Protein AF-A0A374NKN6-F1 (afdb_monomer_lite)

Foldseek 3Di:
DVVLVVVQVCLLQVLVPPVVLVVLLVLLLVQCPPPPCLLVLLQVLLVVLPDPQADRADPPRDSSNSSSSCLSDDPVSLCSSCVVCVSCNVSSVVSVVVNLVVQQDPPRQRQSDAQAPDDDPLLVLLVLLLVLLLLLLVLPPDPDDPPPDPVVVVSVCCSRVVSVVSSVCSRGGGSNSSVVSSVVSNVSSVVSVVVSVVCVPDPVVVVVVVVVVVVVVCVVVVNQDPVRVVVVVVVVVVVVVVCVVDVPPPPDPVNVVVVVVVVVDDDDDDDDDDPPPPVPDPLVPDDPVRVVVNVVVVVCVVPVPPPDDDD

Sequence (311 aa):
MPIFLALYQVIRKIPAYIPQVKAVYMQVVTAIAGQAGAIDAINKIGKGLKSSYVTSLASDATKNQIIDTLNYFNADAWHKLAKAIPSAADVINTSSTHIIGMNDFFAGINVSQTPGFHPSIYWLIPILAALFQYLSAKTMKQPELDGNNPAAGMTKSMTVMMPLMSLYFCLVTPAGLGIYWVTSALFQCLQQVIINKYMDNADIDALVAKNKEKAAKKKAKGQKTFMERLMDTSAKADAAKEEIENPSARKTIKQIASINTKKIAGPEGTGAEDYANLDSVDISKLGEIGKKAYLVSQYEKEHGHTRGGKK

pLDDT: mean 73.89, std 17.6, range [36.16, 95.5]

Radius of gyration: 33.37 Å; chains: 1; bounding box: 97×40×68 Å

Secondary structure (DSSP, 8-state):
-HHHHHHHHHHHTHHHH-HHHHHHHHHHHHHHTT-TTHHHHHHHHHHHTT-TT-PPPP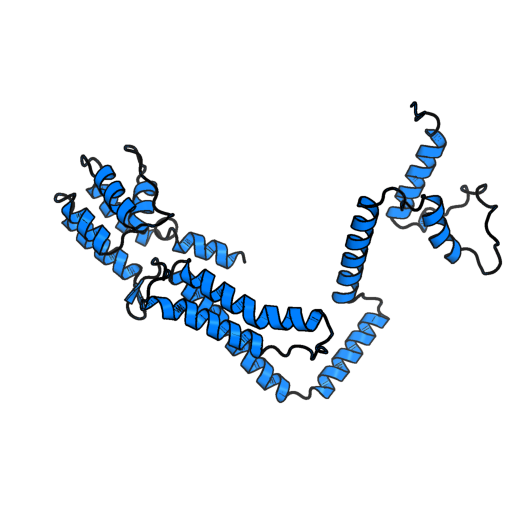TT--HHHHHHHHTT--HHHHHHHHHH-GGGHHHHHHHHHHHHHHHEEGGGEETTS--TTS-SGGGHHHHHHHHHHHHHHHHS------TTSHHHHHHHHHHHHHHHHHHHHHHHS-HHHHHHHHHHHHHHHHHHHHHHHHHHHS-HHHHHHHHHHHHHHHHHTT---HHHHHHHHHHHHHHHHHHHH-GGG---HHHHHHHHHTTTS-TT--SS---S-GGG--GGG--HHHHHHHHHHHHHHHHTTS-----

Structure (mmCIF, N/CA/C/O backbone):
data_AF-A0A374NKN6-F1
#
_entry.id   AF-A0A374NKN6-F1
#
loop_
_atom_site.group_PDB
_atom_site.id
_atom_site.type_symbol
_atom_site.label_atom_id
_atom_site.label_alt_id
_atom_site.label_comp_id
_atom_site.label_asym_id
_atom_site.label_entity_id
_atom_site.label_seq_id
_atom_site.pdbx_PDB_ins_code
_atom_site.Cartn_x
_atom_site.Cartn_y
_atom_site.Cartn_z
_atom_site.occupancy
_atom_site.B_iso_or_equiv
_atom_site.auth_seq_id
_atom_site.auth_comp_id
_atom_site.auth_asym_id
_atom_site.auth_atom_id
_atom_site.pdbx_PDB_model_num
ATOM 1 N N . MET A 1 1 ? 13.058 4.405 -6.053 1.00 58.31 1 MET A N 1
ATOM 2 C CA . MET A 1 1 ? 12.973 3.884 -4.668 1.00 58.31 1 MET A CA 1
ATOM 3 C C . MET A 1 1 ? 12.344 4.869 -3.677 1.00 58.31 1 MET A C 1
ATOM 5 O O . MET A 1 1 ? 11.398 4.448 -3.024 1.00 58.31 1 MET A O 1
ATOM 9 N N . PRO A 1 2 ? 12.754 6.152 -3.574 1.00 70.00 2 PRO A N 1
ATOM 10 C CA . PRO A 1 2 ? 12.209 7.062 -2.550 1.00 70.00 2 PRO A CA 1
ATOM 11 C C . PRO A 1 2 ? 10.690 7.274 -2.648 1.00 70.00 2 PRO A C 1
ATOM 13 O O . PRO A 1 2 ? 9.987 7.215 -1.647 1.00 70.00 2 PRO A O 1
ATOM 16 N N . ILE A 1 3 ? 10.178 7.425 -3.874 1.00 74.31 3 ILE A N 1
ATOM 17 C CA . ILE A 1 3 ? 8.746 7.636 -4.142 1.00 74.31 3 ILE A CA 1
ATOM 18 C C . ILE A 1 3 ? 7.908 6.417 -3.734 1.00 74.31 3 ILE A C 1
ATOM 20 O O . ILE A 1 3 ? 6.842 6.574 -3.155 1.00 74.31 3 ILE A O 1
ATOM 24 N N . PHE A 1 4 ? 8.411 5.201 -3.965 1.00 69.31 4 PHE A N 1
ATOM 25 C CA . PHE A 1 4 ? 7.712 3.971 -3.589 1.00 69.31 4 PHE A CA 1
ATOM 26 C C . PHE A 1 4 ? 7.557 3.844 -2.070 1.00 69.31 4 PHE A C 1
ATOM 28 O O . PHE A 1 4 ? 6.471 3.546 -1.583 1.00 69.31 4 PHE A O 1
ATOM 35 N N . LEU A 1 5 ? 8.625 4.120 -1.316 1.00 75.88 5 LEU A N 1
ATOM 36 C CA . LEU A 1 5 ? 8.585 4.079 0.147 1.00 75.88 5 LEU A CA 1
ATOM 37 C C . LEU A 1 5 ? 7.671 5.169 0.720 1.00 75.88 5 LEU A C 1
ATOM 39 O O . LEU A 1 5 ? 6.941 4.912 1.675 1.00 75.88 5 LEU A O 1
ATOM 43 N N . ALA A 1 6 ? 7.673 6.360 0.115 1.00 77.38 6 ALA A N 1
ATOM 44 C CA . ALA A 1 6 ? 6.769 7.439 0.494 1.00 77.38 6 ALA A CA 1
ATOM 45 C C . ALA A 1 6 ? 5.299 7.065 0.232 1.00 77.38 6 ALA A C 1
ATOM 47 O O . ALA A 1 6 ? 4.477 7.151 1.141 1.00 77.38 6 ALA A O 1
ATOM 48 N N . LEU A 1 7 ? 4.979 6.568 -0.968 1.00 74.94 7 LEU A N 1
ATOM 49 C CA . LEU A 1 7 ? 3.632 6.108 -1.323 1.00 74.94 7 LEU A CA 1
ATOM 50 C C . LEU A 1 7 ? 3.159 4.971 -0.416 1.00 74.94 7 LEU A C 1
ATOM 52 O O . LEU A 1 7 ? 2.027 4.997 0.056 1.00 74.94 7 LEU A O 1
ATOM 56 N N . TYR A 1 8 ? 4.033 4.009 -0.117 1.00 78.38 8 TYR A N 1
ATOM 57 C CA . TYR A 1 8 ? 3.725 2.916 0.801 1.00 78.38 8 TYR A CA 1
ATOM 58 C C . TYR A 1 8 ? 3.320 3.426 2.190 1.00 78.38 8 TYR A C 1
ATOM 60 O O . TYR A 1 8 ? 2.320 2.973 2.745 1.00 78.38 8 TYR A O 1
ATOM 68 N N . GLN A 1 9 ? 4.050 4.399 2.743 1.00 80.38 9 GLN A N 1
ATOM 69 C CA . GLN A 1 9 ? 3.709 4.971 4.049 1.00 80.38 9 GLN A CA 1
ATOM 70 C C . GLN A 1 9 ? 2.387 5.741 4.012 1.00 80.38 9 GLN A C 1
ATOM 72 O O . GLN A 1 9 ? 1.588 5.612 4.940 1.00 80.38 9 GLN A O 1
ATOM 77 N N . VAL A 1 10 ? 2.133 6.481 2.930 1.00 79.94 10 VAL A N 1
ATOM 78 C CA . VAL A 1 10 ? 0.895 7.250 2.756 1.00 79.94 10 VAL A CA 1
ATOM 79 C C . VAL A 1 10 ? -0.321 6.334 2.638 1.00 79.94 10 VAL A C 1
ATOM 81 O O . VAL A 1 10 ? -1.280 6.513 3.380 1.00 79.94 10 VAL A O 1
ATOM 84 N N . ILE A 1 11 ? -0.271 5.314 1.777 1.00 79.12 11 ILE A N 1
ATOM 85 C CA . ILE A 1 11 ? -1.387 4.373 1.565 1.00 79.12 11 ILE A CA 1
ATOM 86 C C . ILE A 1 11 ? -1.665 3.552 2.828 1.00 79.12 11 ILE A C 1
ATOM 88 O O . ILE A 1 11 ? -2.808 3.229 3.133 1.00 79.12 11 ILE A O 1
ATOM 92 N N . ARG A 1 12 ? -0.629 3.231 3.606 1.00 80.75 12 ARG A N 1
ATOM 93 C CA . ARG A 1 12 ? -0.787 2.463 4.844 1.00 80.75 12 ARG A CA 1
ATOM 94 C C . ARG A 1 12 ? -1.411 3.278 5.980 1.00 80.75 12 ARG A C 1
ATOM 96 O O . ARG A 1 12 ? -2.037 2.706 6.868 1.00 80.75 12 ARG A O 1
ATOM 103 N N . LYS A 1 13 ? -1.225 4.597 5.975 1.00 83.62 13 LYS A N 1
ATOM 104 C CA . LYS A 1 13 ? -1.749 5.513 6.996 1.00 83.62 13 LYS A CA 1
ATOM 105 C C . LYS A 1 13 ? -2.451 6.705 6.354 1.00 83.62 13 LYS A C 1
ATOM 107 O O . LYS A 1 13 ? -2.137 7.848 6.672 1.00 83.62 13 LYS A O 1
ATOM 112 N N . ILE A 1 14 ? -3.416 6.446 5.472 1.00 83.50 14 ILE A N 1
ATOM 113 C CA . ILE A 1 14 ? -4.141 7.491 4.723 1.00 83.50 14 ILE A CA 1
ATOM 114 C C . ILE A 1 14 ? -4.619 8.636 5.641 1.00 83.50 14 ILE A C 1
ATOM 116 O O . ILE A 1 14 ? -4.337 9.797 5.329 1.00 83.50 14 ILE A O 1
ATOM 120 N N . PRO A 1 15 ? -5.232 8.371 6.817 1.00 84.69 15 PRO A N 1
ATOM 121 C CA . PRO A 1 15 ? -5.712 9.432 7.703 1.00 84.69 15 PRO A CA 1
ATOM 122 C C . PRO A 1 15 ? -4.594 10.282 8.323 1.00 84.69 15 PRO A C 1
ATOM 124 O O . PRO A 1 15 ? -4.846 11.392 8.778 1.00 84.69 15 PRO A O 1
ATOM 127 N N . ALA A 1 16 ? -3.355 9.793 8.376 1.00 86.69 16 ALA A N 1
ATOM 128 C CA . ALA A 1 16 ? -2.233 10.574 8.892 1.00 86.69 16 ALA A CA 1
ATOM 129 C C . ALA A 1 16 ? -1.772 11.651 7.897 1.00 86.69 16 ALA A C 1
ATOM 131 O O . ALA A 1 16 ? -1.223 12.667 8.319 1.00 86.69 16 ALA A O 1
ATOM 132 N N . TYR A 1 17 ? -2.012 11.442 6.598 1.00 86.31 17 TYR A N 1
ATOM 133 C CA . TYR A 1 17 ? -1.509 12.304 5.526 1.00 86.31 17 TYR A CA 1
ATOM 134 C C . TYR A 1 17 ? -2.604 13.086 4.794 1.00 86.31 17 TYR A C 1
ATOM 136 O O . TYR A 1 17 ? -2.295 14.101 4.176 1.00 86.31 17 TYR A O 1
ATOM 144 N N . ILE A 1 18 ? -3.868 12.656 4.874 1.00 86.19 18 ILE A N 1
ATOM 145 C CA . ILE A 1 18 ? -5.003 13.326 4.225 1.00 86.19 18 ILE A CA 1
ATOM 146 C C . ILE A 1 18 ? -5.955 13.879 5.300 1.00 86.19 18 ILE A C 1
ATOM 148 O O . ILE A 1 18 ? -6.734 13.116 5.880 1.00 86.19 18 ILE A O 1
ATOM 152 N N . PRO A 1 19 ? -5.930 15.198 5.579 1.00 89.12 19 PRO A N 1
ATOM 153 C CA . PRO A 1 19 ? -6.736 15.809 6.638 1.00 89.12 19 PRO A CA 1
ATOM 154 C C . PRO A 1 19 ? -8.242 15.566 6.501 1.00 89.12 19 PRO A C 1
ATOM 156 O O . PRO A 1 19 ? -8.920 15.346 7.501 1.00 89.12 19 PRO A O 1
ATOM 159 N N . GLN A 1 20 ? -8.764 15.557 5.273 1.00 85.94 20 GLN A N 1
ATOM 160 C CA . GLN A 1 20 ? -10.181 15.310 5.001 1.00 85.94 20 GLN A CA 1
ATOM 161 C C . GLN A 1 20 ? -10.582 13.887 5.400 1.00 85.94 20 GLN A C 1
ATOM 163 O O . GLN A 1 20 ? -11.603 13.698 6.052 1.00 85.94 20 GLN A O 1
ATOM 168 N N . VAL A 1 21 ? -9.739 12.896 5.083 1.00 87.00 21 VAL A N 1
ATOM 169 C CA . VAL A 1 21 ? -9.938 11.507 5.522 1.00 87.00 21 VAL A CA 1
ATOM 170 C C . VAL A 1 21 ? -9.887 11.455 7.047 1.00 87.00 21 VAL A C 1
ATOM 172 O O . VAL A 1 21 ? -10.793 10.916 7.677 1.00 87.00 21 VAL A O 1
ATOM 175 N N . LYS A 1 22 ? -8.874 12.083 7.661 1.00 91.19 22 LYS A N 1
ATOM 176 C CA . LYS A 1 22 ? -8.729 12.142 9.122 1.00 91.19 22 LYS A CA 1
ATOM 177 C C . LYS A 1 22 ? -9.975 12.677 9.818 1.00 91.19 22 LYS A C 1
ATOM 179 O O . LYS A 1 22 ? -10.354 12.150 10.861 1.00 91.19 22 LYS A O 1
ATOM 184 N N . ALA A 1 23 ? -10.594 13.714 9.259 1.00 92.56 23 ALA A N 1
ATOM 185 C CA . ALA A 1 23 ? -11.780 14.335 9.830 1.00 92.56 23 ALA A CA 1
ATOM 186 C C . ALA A 1 23 ? -12.938 13.335 9.968 1.00 92.56 23 ALA A C 1
ATOM 188 O O . ALA A 1 23 ? -13.577 13.301 11.017 1.00 92.56 23 ALA A O 1
ATOM 189 N N . VAL A 1 24 ? -13.143 12.462 8.975 1.00 92.81 24 VAL A N 1
ATOM 190 C CA . VAL A 1 24 ? -14.186 11.422 9.020 1.00 92.81 24 VAL A CA 1
ATOM 191 C C . VAL A 1 24 ? -13.881 10.378 10.100 1.00 92.81 24 VAL A C 1
ATOM 193 O O . VAL A 1 24 ? -14.746 10.042 10.902 1.00 92.81 24 VAL A O 1
ATOM 196 N N . TYR A 1 25 ? -12.628 9.926 10.223 1.00 93.50 25 TYR A N 1
ATOM 197 C CA . TYR A 1 25 ? -12.251 9.018 11.318 1.00 93.50 25 TYR A CA 1
ATOM 198 C C . TYR A 1 25 ? -12.405 9.667 12.700 1.00 93.50 25 TYR A C 1
ATOM 200 O O . TYR A 1 25 ? -12.816 9.013 13.657 1.00 93.50 25 TYR A O 1
ATOM 208 N N . MET A 1 26 ? -12.099 10.960 12.822 1.00 94.44 26 MET A N 1
ATOM 209 C CA . MET A 1 26 ? -12.240 11.701 14.076 1.00 94.44 26 MET A CA 1
ATOM 210 C C . MET A 1 26 ? -13.693 11.798 14.549 1.00 94.44 26 MET A C 1
ATOM 212 O O . MET A 1 26 ? -13.908 11.851 15.761 1.00 94.44 26 MET A O 1
ATOM 216 N N . GLN A 1 27 ? -14.678 11.778 13.642 1.00 94.56 27 GLN A N 1
ATOM 217 C CA . GLN A 1 27 ? -16.099 11.711 14.011 1.00 94.56 27 GLN A CA 1
ATOM 218 C C . GLN A 1 27 ? -16.390 10.425 14.788 1.00 94.56 27 GLN A C 1
ATOM 220 O O . GLN A 1 27 ? -16.943 10.483 15.886 1.00 94.56 27 GLN A O 1
ATOM 225 N N . VAL A 1 28 ? -15.910 9.283 14.285 1.00 94.88 28 VAL A N 1
ATOM 226 C CA . VAL A 1 28 ? -16.035 7.993 14.977 1.00 94.88 28 VAL A CA 1
ATOM 227 C C . VAL A 1 28 ? -15.296 8.009 16.308 1.00 94.88 28 VAL A C 1
ATOM 229 O O . VAL A 1 28 ? -15.886 7.686 17.334 1.00 94.88 28 VAL A O 1
ATOM 232 N N . VAL A 1 29 ? -14.021 8.413 16.315 1.00 94.88 29 VAL A N 1
ATOM 233 C CA . VAL A 1 29 ? -13.199 8.418 17.538 1.00 94.88 29 VAL A CA 1
ATOM 234 C C . VAL A 1 29 ? -13.811 9.296 18.625 1.00 94.88 29 VAL A C 1
ATOM 236 O O . VAL A 1 29 ? -13.740 8.948 19.798 1.00 94.88 29 VAL A O 1
ATOM 239 N N . THR A 1 30 ? -14.432 10.413 18.250 1.00 94.62 30 THR A N 1
ATOM 240 C CA . THR A 1 30 ? -15.110 11.301 19.201 1.00 94.62 30 THR A CA 1
ATOM 241 C C . THR A 1 30 ? -16.407 10.682 19.720 1.00 94.62 30 THR A C 1
ATOM 243 O O . THR A 1 30 ? -16.661 10.764 20.915 1.00 94.62 30 THR A O 1
ATOM 246 N N . ALA A 1 31 ? -17.190 10.010 18.870 1.00 93.00 31 ALA A N 1
ATOM 247 C CA . ALA A 1 31 ? -18.440 9.359 19.276 1.00 93.00 31 ALA A CA 1
ATOM 248 C C . ALA A 1 31 ? -18.230 8.160 20.221 1.00 93.00 31 ALA A C 1
ATOM 250 O O . ALA A 1 31 ? -19.072 7.879 21.075 1.00 93.00 31 ALA A O 1
ATOM 251 N N . ILE A 1 32 ? -17.100 7.460 20.085 1.00 92.81 32 ILE A N 1
ATOM 252 C CA . ILE A 1 32 ? -16.742 6.330 20.955 1.00 92.81 32 ILE A CA 1
ATOM 253 C C . ILE A 1 32 ? -15.869 6.744 22.151 1.00 92.81 32 ILE A C 1
ATOM 255 O O . ILE A 1 32 ? -15.584 5.916 23.017 1.00 92.81 32 ILE A O 1
ATOM 259 N N . ALA A 1 33 ? -15.420 8.002 22.211 1.00 88.94 33 ALA A N 1
ATOM 260 C CA . ALA A 1 33 ? -14.582 8.485 23.301 1.00 88.94 33 ALA A CA 1
ATOM 261 C C . ALA A 1 33 ? -15.342 8.420 24.632 1.00 88.94 33 ALA A C 1
ATOM 263 O O . ALA A 1 33 ? -16.472 8.887 24.740 1.00 88.94 33 ALA A O 1
ATOM 264 N N . GLY A 1 34 ? -14.710 7.844 25.656 1.00 81.06 34 GLY A N 1
ATOM 265 C CA . GLY A 1 34 ? -15.311 7.706 26.986 1.00 81.06 34 GLY A CA 1
ATOM 266 C C . GLY A 1 34 ? -16.366 6.601 27.103 1.00 81.06 34 GLY A C 1
ATOM 267 O O . GLY A 1 34 ? -16.916 6.415 28.185 1.00 81.06 34 GLY A O 1
ATOM 268 N N . GLN A 1 35 ? -16.630 5.837 26.038 1.00 86.75 35 GLN A N 1
ATOM 269 C CA . GLN A 1 35 ? -17.541 4.697 26.107 1.00 86.75 35 GLN A CA 1
ATOM 270 C C . GLN A 1 35 ? -16.839 3.468 26.684 1.00 86.75 35 GLN A C 1
ATOM 272 O O . GLN A 1 35 ? -15.812 3.011 26.170 1.00 86.75 35 GLN A O 1
ATOM 277 N N . ALA A 1 36 ? -17.406 2.919 27.760 1.00 86.44 36 ALA A N 1
ATOM 278 C CA . ALA A 1 36 ? -16.884 1.722 28.405 1.00 86.44 36 ALA A CA 1
ATOM 279 C C . ALA A 1 36 ? -16.857 0.542 27.417 1.00 86.44 36 ALA A C 1
ATOM 281 O O . ALA A 1 36 ? -17.837 0.270 26.728 1.00 86.44 36 ALA A O 1
ATOM 282 N N . GLY A 1 37 ? -15.718 -0.150 27.329 1.00 88.19 37 GLY A N 1
ATOM 283 C CA . GLY A 1 37 ? -15.542 -1.310 26.447 1.00 88.19 37 GLY A CA 1
ATOM 284 C C . GLY A 1 37 ? -15.312 -0.991 24.963 1.00 88.19 37 GLY A C 1
ATOM 285 O O . GLY A 1 37 ? -15.132 -1.921 24.176 1.00 88.19 37 GLY A O 1
ATOM 286 N N . ALA A 1 38 ? -15.254 0.284 24.552 1.00 92.25 38 ALA A N 1
ATOM 287 C CA . ALA A 1 38 ? -15.002 0.645 23.151 1.00 92.25 38 ALA A CA 1
ATOM 288 C C . ALA A 1 38 ? -13.635 0.144 22.648 1.00 92.25 38 ALA A C 1
ATOM 290 O O . ALA A 1 38 ? -13.541 -0.451 21.573 1.00 92.25 38 ALA A O 1
ATOM 291 N N . ILE A 1 39 ? -12.578 0.332 23.445 1.00 93.31 39 ILE A N 1
ATOM 292 C CA . ILE A 1 39 ? -11.224 -0.139 23.115 1.00 93.31 39 ILE A CA 1
ATOM 293 C C . ILE A 1 39 ? -11.171 -1.671 23.043 1.00 93.31 39 ILE A C 1
ATOM 295 O O . ILE A 1 39 ? -10.571 -2.224 22.121 1.00 93.31 39 ILE A O 1
ATOM 299 N N . ASP A 1 40 ? -11.851 -2.367 23.955 1.00 93.81 40 ASP A N 1
ATOM 300 C CA . ASP A 1 40 ? -11.914 -3.831 23.954 1.00 93.81 40 ASP A CA 1
ATOM 301 C C . ASP A 1 40 ? -12.645 -4.367 22.722 1.00 93.81 40 ASP A C 1
ATOM 303 O O . ASP A 1 40 ? -12.190 -5.331 22.097 1.00 93.81 40 ASP A O 1
ATOM 307 N N . ALA A 1 41 ? -13.741 -3.713 22.323 1.00 94.19 41 ALA A N 1
ATOM 308 C CA . ALA A 1 41 ? -14.459 -4.029 21.095 1.00 94.19 41 ALA A CA 1
ATOM 309 C C . ALA A 1 41 ? -13.558 -3.850 19.865 1.00 94.19 41 ALA A C 1
ATOM 311 O O . ALA A 1 41 ? -13.450 -4.772 19.050 1.00 94.19 41 ALA A O 1
ATOM 312 N N . ILE A 1 42 ? -12.849 -2.719 19.763 1.00 94.19 42 ILE A N 1
ATOM 313 C CA . ILE A 1 42 ? -11.894 -2.459 18.675 1.00 94.19 42 ILE A CA 1
ATOM 314 C C . ILE A 1 42 ? -10.797 -3.527 18.649 1.00 94.19 42 ILE A C 1
ATOM 316 O O . ILE A 1 42 ? -10.521 -4.091 17.592 1.00 94.19 42 ILE A O 1
ATOM 320 N N . ASN A 1 43 ? -10.207 -3.861 19.798 1.00 93.94 43 ASN A N 1
ATOM 321 C CA . ASN A 1 43 ? -9.163 -4.880 19.904 1.00 93.94 43 ASN A CA 1
ATOM 322 C C . ASN A 1 43 ? -9.658 -6.268 19.485 1.00 93.94 43 ASN A C 1
ATOM 324 O O . ASN A 1 43 ? -8.957 -6.996 18.777 1.00 93.94 43 ASN A O 1
ATOM 328 N N . LYS A 1 44 ? -10.869 -6.646 19.902 1.00 92.94 44 LYS A N 1
ATOM 329 C CA . LYS A 1 44 ? -11.480 -7.933 19.550 1.00 92.94 44 LYS A CA 1
ATOM 330 C C . LYS A 1 44 ? -11.752 -8.032 18.051 1.00 92.94 44 LYS A C 1
ATOM 332 O O . LYS A 1 44 ? -11.444 -9.060 17.450 1.00 92.94 44 LYS A O 1
ATOM 337 N N . ILE A 1 45 ? -12.287 -6.971 17.448 1.00 93.50 45 ILE A N 1
ATOM 338 C CA . ILE A 1 45 ? -12.533 -6.898 16.001 1.00 93.50 45 ILE A CA 1
ATOM 339 C C . ILE A 1 45 ? -11.202 -6.909 15.239 1.00 93.50 45 ILE A C 1
ATOM 341 O O . ILE A 1 45 ? -11.035 -7.700 14.312 1.00 93.50 45 ILE A O 1
ATOM 345 N N . GLY A 1 46 ? -10.230 -6.107 15.680 1.00 88.56 46 GLY A N 1
ATOM 346 C CA . GLY A 1 46 ? -8.902 -5.995 15.081 1.00 88.56 46 GLY A CA 1
ATOM 347 C C . GLY A 1 46 ? -8.154 -7.326 15.009 1.00 88.56 46 GLY A C 1
ATOM 348 O O . GLY A 1 46 ? -7.610 -7.669 13.960 1.00 88.56 46 GLY A O 1
ATOM 349 N N . LYS A 1 47 ? -8.208 -8.142 16.072 1.00 87.06 47 LYS A N 1
ATOM 350 C CA . LYS A 1 47 ? -7.647 -9.509 16.070 1.00 87.06 47 LYS A CA 1
ATOM 351 C C . LYS A 1 47 ? -8.262 -10.400 14.983 1.00 87.06 47 LYS A C 1
ATOM 353 O O . LYS A 1 47 ? -7.569 -11.240 14.414 1.00 87.06 47 LYS A O 1
ATOM 358 N N . GLY A 1 48 ? -9.545 -10.209 14.672 1.00 84.31 48 GLY A N 1
ATOM 359 C CA . GLY A 1 48 ? -10.256 -10.962 13.637 1.00 84.31 48 GLY A CA 1
ATOM 360 C C . GLY A 1 48 ? -9.818 -10.638 12.205 1.00 84.31 48 GLY A C 1
ATOM 361 O O . GLY A 1 48 ? -10.004 -11.471 11.321 1.00 84.31 48 GLY A O 1
ATOM 362 N N . LEU A 1 49 ? -9.199 -9.475 11.973 1.00 81.31 49 LEU A N 1
ATOM 363 C CA . LEU A 1 49 ? -8.755 -9.033 10.644 1.00 81.31 49 LEU A CA 1
ATOM 364 C C . LEU A 1 49 ? -7.483 -9.742 10.152 1.00 81.31 49 LEU A C 1
ATOM 366 O O . LEU A 1 49 ? -7.139 -9.609 8.981 1.00 81.31 49 LEU A O 1
ATOM 370 N N . LYS A 1 50 ? -6.775 -10.480 11.024 1.00 73.56 50 LYS A N 1
ATOM 371 C CA . LYS A 1 50 ? -5.516 -11.191 10.710 1.00 73.56 50 LYS A CA 1
ATOM 372 C C . LYS A 1 50 ? -4.455 -10.313 10.017 1.00 73.56 50 LYS A C 1
ATOM 374 O O . LYS A 1 50 ? -3.621 -10.813 9.268 1.00 73.56 50 LYS A O 1
ATOM 379 N N . SER A 1 51 ? -4.475 -9.005 10.272 1.00 72.81 51 SER A N 1
ATOM 380 C CA . SER A 1 51 ? -3.507 -8.052 9.729 1.00 72.81 51 SER A CA 1
ATOM 381 C C . SER A 1 51 ? -2.339 -7.880 10.696 1.00 72.81 51 SER A C 1
ATOM 383 O O . SER A 1 51 ? -2.546 -7.535 11.857 1.00 72.81 51 SER A O 1
ATOM 385 N N . SER A 1 52 ? -1.104 -8.041 10.213 1.00 73.31 52 SER A N 1
ATOM 386 C CA . SER A 1 52 ? 0.118 -7.771 10.991 1.00 73.31 52 SER A CA 1
ATOM 387 C C . SER A 1 52 ? 0.286 -6.297 11.374 1.00 73.31 52 SER A C 1
ATOM 389 O O . SER A 1 52 ? 1.166 -5.959 12.160 1.00 73.31 52 SER A O 1
ATOM 391 N N . TYR A 1 53 ? -0.520 -5.407 10.792 1.00 74.31 53 TYR A N 1
ATOM 392 C CA . TYR A 1 53 ? -0.450 -3.966 11.021 1.00 74.31 53 TYR A CA 1
ATOM 393 C C . TYR A 1 53 ? -1.417 -3.469 12.095 1.00 74.31 53 TYR A C 1
ATOM 395 O O . TYR A 1 53 ? -1.295 -2.323 12.525 1.00 74.31 53 TYR A O 1
ATOM 403 N N . VAL A 1 54 ? -2.360 -4.309 12.529 1.00 79.94 54 VAL A N 1
ATOM 404 C CA . VAL A 1 54 ? -3.300 -3.975 13.599 1.00 79.94 54 VAL A CA 1
ATOM 405 C C . VAL A 1 54 ? -2.713 -4.433 14.928 1.00 79.94 54 VAL A C 1
ATOM 407 O O . VAL A 1 54 ? -2.640 -5.626 15.216 1.00 79.94 54 VAL A O 1
ATOM 410 N N . THR A 1 55 ? -2.285 -3.475 15.744 1.00 81.06 55 THR A N 1
ATOM 411 C CA . THR A 1 55 ? -1.781 -3.724 17.100 1.00 81.06 55 THR A CA 1
ATOM 412 C C . THR A 1 55 ? -2.883 -3.534 18.134 1.00 81.06 55 THR A C 1
ATOM 414 O O . THR A 1 55 ? -3.769 -2.698 17.953 1.00 81.06 55 THR A O 1
ATOM 417 N N . SER A 1 56 ? -2.812 -4.267 19.247 1.00 87.19 56 SER A N 1
ATOM 418 C CA . SER A 1 56 ? -3.721 -4.046 20.372 1.00 87.19 56 SER A CA 1
ATOM 419 C C . SER A 1 56 ? -3.525 -2.652 20.963 1.00 87.19 56 SER A C 1
ATOM 421 O O . SER A 1 56 ? -2.405 -2.255 21.281 1.00 87.19 56 SER A O 1
ATOM 423 N N . LEU A 1 57 ? -4.625 -1.935 21.131 1.00 90.44 57 LEU A N 1
ATOM 424 C CA . LEU A 1 57 ? -4.698 -0.637 21.776 1.00 90.44 57 LEU A CA 1
ATOM 425 C C . LEU A 1 57 ? -4.697 -0.804 23.297 1.00 90.44 57 LEU A C 1
ATOM 427 O O . LEU A 1 57 ? -5.393 -1.674 23.826 1.00 90.44 57 LEU A O 1
ATOM 431 N N . ALA A 1 58 ? -3.936 0.044 23.986 1.00 90.00 58 ALA A N 1
ATOM 432 C CA . ALA A 1 58 ? -4.035 0.208 25.431 1.00 90.00 58 ALA A CA 1
ATOM 433 C C . ALA A 1 58 ? -5.326 0.959 25.805 1.00 90.00 58 ALA A C 1
ATOM 435 O O . ALA A 1 58 ? -5.939 1.617 24.962 1.00 90.00 58 ALA A O 1
ATOM 436 N N . SER A 1 59 ? -5.739 0.881 27.070 1.00 85.19 59 SER A N 1
ATOM 437 C CA . SER A 1 59 ? -6.943 1.563 27.570 1.00 85.19 59 SER A CA 1
ATOM 438 C C . SER A 1 59 ? -6.875 3.089 27.444 1.00 85.19 59 SER A C 1
ATOM 440 O O . SER A 1 59 ? -7.905 3.738 27.302 1.00 85.19 59 SER A O 1
ATOM 442 N N . ASP A 1 60 ? -5.670 3.654 27.470 1.00 87.12 60 ASP A N 1
ATOM 443 C CA . ASP A 1 60 ? -5.358 5.078 27.325 1.00 87.12 60 ASP A CA 1
ATOM 444 C C . ASP A 1 60 ? -4.912 5.452 25.898 1.00 87.12 60 ASP A C 1
ATOM 446 O O . ASP A 1 60 ? -4.304 6.504 25.683 1.00 87.12 60 ASP A O 1
ATOM 450 N N . ALA A 1 61 ? -5.208 4.601 24.907 1.00 89.56 61 ALA A N 1
ATOM 451 C CA . ALA A 1 61 ? -4.805 4.820 23.525 1.00 89.56 61 ALA A CA 1
ATOM 452 C C . ALA A 1 61 ? -5.208 6.210 23.012 1.00 89.56 61 ALA A C 1
ATOM 454 O O . ALA A 1 61 ? -6.353 6.659 23.110 1.00 89.56 61 ALA A O 1
ATOM 455 N N . THR A 1 62 ? -4.248 6.879 22.384 1.00 92.25 62 THR A N 1
ATOM 456 C CA . THR A 1 62 ? -4.460 8.193 21.781 1.00 92.25 62 THR A CA 1
ATOM 457 C C . THR A 1 62 ? -5.433 8.109 20.606 1.00 92.25 62 THR A C 1
ATOM 459 O O . THR A 1 62 ? -5.523 7.094 19.911 1.00 92.25 62 THR A O 1
ATOM 462 N N . LYS A 1 63 ? -6.096 9.230 20.290 1.00 91.75 63 LYS A N 1
ATOM 463 C CA . LYS A 1 63 ? -6.987 9.329 19.121 1.00 91.75 63 LYS A CA 1
ATOM 464 C C . LYS A 1 63 ? -6.307 8.860 17.830 1.00 91.75 63 LYS A C 1
ATOM 466 O O . LYS A 1 63 ? -6.921 8.145 17.051 1.00 91.75 63 LYS A O 1
ATOM 471 N N . ASN A 1 64 ? -5.032 9.203 17.624 1.00 91.62 64 ASN A N 1
ATOM 472 C CA . ASN A 1 64 ? -4.281 8.775 16.439 1.00 91.62 64 ASN A CA 1
ATOM 473 C C . ASN A 1 64 ? -4.039 7.256 16.410 1.00 91.62 64 ASN A C 1
ATOM 475 O O . ASN A 1 64 ? -4.134 6.665 15.343 1.00 91.62 64 ASN A O 1
ATOM 479 N N . GLN A 1 65 ? -3.770 6.615 17.553 1.00 90.44 65 GLN A N 1
ATOM 480 C CA . GLN A 1 65 ? -3.632 5.153 17.612 1.00 90.44 65 GLN A CA 1
ATOM 481 C C . GLN A 1 65 ? -4.958 4.453 17.293 1.00 90.44 65 GLN A C 1
ATOM 483 O O . GLN A 1 65 ? -4.967 3.468 16.560 1.00 90.44 65 GLN A O 1
ATOM 488 N N . ILE A 1 66 ? -6.082 4.993 17.776 1.00 92.12 66 ILE A N 1
ATOM 489 C CA . ILE A 1 66 ? -7.413 4.476 17.432 1.00 92.12 66 ILE A CA 1
ATOM 490 C C . ILE A 1 66 ? -7.660 4.613 15.922 1.00 92.12 66 ILE A C 1
ATOM 492 O O . ILE A 1 66 ? -8.063 3.643 15.287 1.00 92.12 66 ILE A O 1
ATOM 496 N N . ILE A 1 67 ? -7.364 5.778 15.330 1.00 92.25 67 ILE A N 1
ATOM 497 C CA . ILE A 1 67 ? -7.479 6.002 13.878 1.00 92.25 67 ILE A CA 1
ATOM 498 C C . ILE A 1 67 ? -6.621 5.006 13.093 1.00 92.25 67 ILE A C 1
ATOM 500 O O . ILE A 1 67 ? -7.111 4.412 12.136 1.00 92.25 67 ILE A O 1
ATOM 504 N N . ASP A 1 68 ? -5.366 4.807 13.500 1.00 88.81 68 ASP A N 1
ATOM 505 C CA . ASP A 1 68 ? -4.443 3.883 12.837 1.00 88.81 68 ASP A CA 1
ATOM 506 C C . ASP A 1 68 ? -4.999 2.449 12.817 1.00 88.81 68 ASP A C 1
ATOM 508 O O . ASP A 1 68 ? -4.860 1.759 11.809 1.00 88.81 68 ASP A O 1
ATOM 512 N N . THR A 1 69 ? -5.676 2.012 13.884 1.00 89.50 69 THR A N 1
ATOM 513 C CA . THR A 1 69 ? -6.341 0.701 13.932 1.00 89.50 69 THR A CA 1
ATOM 514 C C . THR A 1 69 ? -7.604 0.660 13.072 1.00 89.50 69 THR A C 1
ATOM 516 O O . THR A 1 69 ? -7.780 -0.270 12.281 1.00 89.50 69 THR A O 1
ATOM 519 N N . LEU A 1 70 ? -8.468 1.673 13.188 1.00 90.62 70 LEU A N 1
ATOM 520 C CA . LEU A 1 70 ? -9.704 1.775 12.406 1.00 90.62 70 LEU A CA 1
ATOM 521 C C . LEU A 1 70 ? -9.430 1.848 10.898 1.00 90.62 70 LEU A C 1
ATOM 523 O O . LEU A 1 70 ? -10.253 1.396 10.109 1.00 90.62 70 LEU A O 1
ATOM 527 N N . ASN A 1 71 ? -8.269 2.362 10.484 1.00 89.06 71 ASN A N 1
ATOM 528 C CA . ASN A 1 71 ? -7.877 2.454 9.077 1.00 89.06 71 ASN A CA 1
ATOM 529 C C . ASN A 1 71 ? -7.853 1.100 8.345 1.00 89.06 71 ASN A C 1
ATOM 531 O O . ASN A 1 71 ? -7.980 1.055 7.124 1.00 89.06 71 ASN A O 1
ATOM 535 N N . TYR A 1 72 ? -7.712 -0.006 9.077 1.00 85.56 72 TYR A N 1
ATOM 536 C CA . TYR A 1 72 ? -7.705 -1.356 8.507 1.00 85.56 72 TYR A CA 1
ATOM 537 C C . TYR A 1 72 ? -9.063 -2.060 8.574 1.00 85.56 72 TYR A C 1
ATOM 539 O O . TYR A 1 72 ? -9.162 -3.225 8.186 1.00 85.56 72 TYR A O 1
ATOM 547 N N . PHE A 1 73 ? -10.109 -1.405 9.084 1.00 87.50 73 PHE A N 1
ATOM 548 C CA . PHE A 1 73 ? -11.429 -2.018 9.181 1.00 87.50 73 PHE A CA 1
ATOM 549 C C . PHE A 1 73 ? -12.056 -2.140 7.787 1.00 87.50 73 PHE A C 1
ATOM 551 O O . PHE A 1 73 ? -12.194 -1.161 7.054 1.00 87.50 73 PHE A O 1
ATOM 558 N N . ASN A 1 74 ? -12.459 -3.362 7.435 1.00 85.19 74 ASN A N 1
ATOM 559 C CA . ASN A 1 74 ? -13.312 -3.629 6.280 1.00 85.19 74 ASN A CA 1
ATOM 560 C C . ASN A 1 74 ? -14.796 -3.409 6.640 1.00 85.19 74 ASN A C 1
ATOM 562 O O . ASN A 1 74 ? -15.132 -3.149 7.796 1.00 85.19 74 ASN A O 1
ATOM 566 N N . ALA A 1 75 ? -15.696 -3.528 5.659 1.00 86.62 75 ALA A N 1
ATOM 567 C CA . ALA A 1 75 ? -17.133 -3.311 5.861 1.00 86.62 75 ALA A CA 1
ATOM 568 C C . ALA A 1 75 ? -17.724 -4.154 7.013 1.00 86.62 75 ALA A C 1
ATOM 570 O O . ALA A 1 75 ? -18.486 -3.646 7.833 1.00 86.62 75 ALA A O 1
ATOM 571 N N . ASP A 1 76 ? -17.319 -5.422 7.127 1.00 89.00 76 ASP A N 1
ATOM 572 C CA . ASP A 1 76 ? -17.763 -6.319 8.200 1.00 89.00 76 ASP A CA 1
ATOM 573 C C . ASP A 1 76 ? -17.252 -5.878 9.585 1.00 89.00 76 ASP A C 1
ATOM 575 O O . ASP A 1 76 ? -18.002 -5.883 10.562 1.00 89.00 76 ASP A O 1
ATOM 579 N N . ALA A 1 77 ? -15.998 -5.431 9.683 1.00 91.75 77 ALA A N 1
ATOM 580 C CA . ALA A 1 77 ? -15.434 -4.895 10.919 1.00 91.75 77 ALA A CA 1
ATOM 581 C C . ALA A 1 77 ? -16.136 -3.605 11.367 1.00 91.75 77 ALA A C 1
ATOM 583 O O . ALA A 1 77 ? -16.426 -3.454 12.556 1.00 91.75 77 ALA A O 1
ATOM 584 N N . TRP A 1 78 ? -16.471 -2.710 10.433 1.00 93.75 78 TRP A N 1
ATOM 585 C CA . TRP A 1 78 ? -17.264 -1.511 10.718 1.00 93.75 78 TRP A CA 1
ATOM 586 C C . TRP A 1 78 ? -18.671 -1.851 11.216 1.00 93.75 78 TRP A C 1
ATOM 588 O O . TRP A 1 78 ? -19.107 -1.312 12.233 1.00 93.75 78 TRP A O 1
ATOM 598 N N . HIS A 1 79 ? -19.343 -2.813 10.580 1.00 93.56 79 HIS A N 1
ATOM 599 C CA . HIS A 1 79 ? -20.657 -3.289 11.015 1.00 93.56 79 HIS A CA 1
ATOM 600 C C . HIS A 1 79 ? -20.606 -3.930 12.415 1.00 93.56 79 HIS A C 1
ATOM 602 O O . HIS A 1 79 ? -21.456 -3.670 13.271 1.00 93.56 79 HIS A O 1
ATOM 608 N N . LYS A 1 80 ? -19.571 -4.733 12.698 1.00 95.31 80 LYS A N 1
ATOM 609 C CA . LYS A 1 80 ? -19.327 -5.299 14.036 1.00 95.31 80 LYS A CA 1
ATOM 610 C C . LYS A 1 80 ? -19.087 -4.215 15.084 1.00 95.31 80 LYS A C 1
ATOM 612 O O . LYS A 1 80 ? -19.569 -4.361 16.205 1.00 95.31 80 LYS A O 1
ATOM 617 N N . LEU A 1 81 ? -18.379 -3.142 14.731 1.00 95.31 81 LEU A N 1
ATOM 618 C CA . LEU A 1 81 ? -18.129 -2.017 15.632 1.00 95.31 81 LEU A CA 1
ATOM 619 C C . LEU A 1 81 ? -19.421 -1.259 15.952 1.00 95.31 81 LEU A C 1
ATOM 621 O O . LEU A 1 81 ? -19.697 -1.019 17.125 1.00 95.31 81 LEU A O 1
ATOM 625 N N . ALA A 1 82 ? -20.239 -0.954 14.940 1.00 95.12 82 ALA A N 1
ATOM 626 C CA . ALA A 1 82 ? -21.540 -0.307 15.128 1.00 95.12 82 ALA A CA 1
ATOM 627 C C . ALA A 1 82 ? -22.456 -1.131 16.047 1.00 95.12 82 ALA A C 1
ATOM 629 O O . ALA A 1 82 ? -23.096 -0.590 16.944 1.00 95.12 82 ALA A O 1
ATOM 630 N N . LYS A 1 83 ? -22.459 -2.462 15.888 1.00 95.50 83 LYS A N 1
ATOM 631 C CA . LYS A 1 83 ? -23.223 -3.371 16.755 1.00 95.50 83 LYS A CA 1
ATOM 632 C C . LYS A 1 83 ? -22.688 -3.431 18.191 1.00 95.50 83 LYS A C 1
ATOM 634 O O . LYS A 1 83 ? -23.466 -3.632 19.119 1.00 95.50 83 LYS A O 1
ATOM 639 N N . ALA A 1 84 ? -21.375 -3.298 18.377 1.00 94.56 84 ALA A N 1
ATOM 640 C CA . ALA A 1 84 ? -20.742 -3.337 19.694 1.00 94.56 84 ALA A 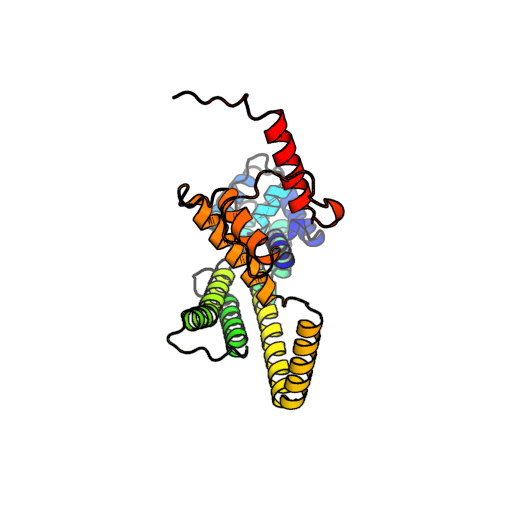CA 1
ATOM 641 C C . ALA A 1 84 ? -20.933 -2.038 20.494 1.00 94.56 84 ALA A C 1
ATOM 643 O O . ALA A 1 84 ? -20.884 -2.079 21.720 1.00 94.56 84 ALA A O 1
ATOM 644 N N . ILE A 1 85 ? -21.162 -0.907 19.817 1.00 94.31 85 ILE A N 1
ATOM 645 C CA . ILE A 1 85 ? -21.342 0.412 20.439 1.00 94.31 85 ILE A CA 1
ATOM 646 C C . ILE A 1 85 ? -22.632 1.054 19.891 1.00 94.31 85 ILE A C 1
ATOM 648 O O . ILE A 1 85 ? -22.563 1.968 19.065 1.00 94.31 85 ILE A O 1
ATOM 652 N N . PRO A 1 86 ? -23.824 0.594 20.330 1.00 93.62 86 PRO A N 1
ATOM 653 C CA . PRO A 1 86 ? -25.101 1.025 19.752 1.00 93.62 86 PRO A CA 1
ATOM 654 C C . PRO A 1 86 ? -25.341 2.538 19.831 1.00 93.62 86 PRO A C 1
ATOM 656 O O . PRO A 1 86 ? -25.897 3.131 18.916 1.00 93.62 86 PRO A O 1
ATOM 659 N N . SER A 1 87 ? -24.861 3.176 20.896 1.00 93.44 87 SER A N 1
ATOM 660 C CA . SER A 1 87 ? -24.916 4.628 21.127 1.00 93.44 87 SER A CA 1
ATOM 661 C C . SER A 1 87 ? -24.143 5.459 20.092 1.00 93.44 87 SER A C 1
ATOM 663 O O . SER A 1 87 ? -24.412 6.647 19.951 1.00 93.44 87 SER A O 1
ATOM 665 N N . ALA A 1 88 ? -23.184 4.861 19.379 1.00 93.69 88 ALA A N 1
ATOM 666 C CA . ALA A 1 88 ? -22.406 5.505 18.320 1.00 93.69 88 ALA A CA 1
ATOM 667 C C . ALA A 1 88 ? -22.696 4.912 16.929 1.00 93.69 88 ALA A C 1
ATOM 669 O O . ALA A 1 88 ? -22.040 5.293 15.957 1.00 93.69 88 ALA A O 1
ATOM 670 N N . ALA A 1 89 ? -23.654 3.983 16.815 1.00 94.50 89 ALA A N 1
ATOM 671 C CA . ALA A 1 89 ? -23.884 3.197 15.605 1.00 94.50 89 ALA A CA 1
ATOM 672 C C . ALA A 1 89 ? -24.172 4.066 14.375 1.00 94.50 89 ALA A C 1
ATOM 674 O O . ALA A 1 89 ? -23.579 3.832 13.325 1.00 94.50 89 ALA A O 1
ATOM 675 N N . ASP A 1 90 ? -25.004 5.101 14.504 1.00 95.44 90 ASP A N 1
ATOM 676 C CA . ASP A 1 90 ? -25.356 5.985 13.385 1.00 95.44 90 ASP A CA 1
ATOM 677 C C . ASP A 1 90 ? -24.140 6.750 12.850 1.00 95.44 90 ASP A C 1
ATOM 679 O O . ASP A 1 90 ? -23.912 6.817 11.636 1.00 95.44 90 ASP A O 1
ATOM 683 N N . VAL A 1 91 ? -23.302 7.268 13.756 1.00 94.94 91 VAL A N 1
ATOM 684 C CA . VAL A 1 91 ? -22.056 7.961 13.399 1.00 94.94 91 VAL A CA 1
ATOM 685 C C . VAL A 1 91 ? -21.069 6.984 12.766 1.00 94.94 91 VAL A C 1
ATOM 687 O O . VAL A 1 91 ? -20.440 7.324 11.763 1.00 94.94 91 VAL A O 1
ATOM 690 N N . ILE A 1 92 ? -20.953 5.762 13.298 1.00 95.19 92 ILE A N 1
ATOM 691 C CA . ILE A 1 92 ? -20.088 4.710 12.749 1.00 95.19 92 ILE A CA 1
ATOM 692 C C . ILE A 1 92 ? -20.547 4.311 11.343 1.00 95.19 92 ILE A C 1
ATOM 694 O O . ILE A 1 92 ? -19.725 4.272 10.431 1.00 95.19 92 ILE A O 1
ATOM 698 N N . ASN A 1 93 ? -21.837 4.051 11.133 1.00 94.19 93 ASN A N 1
ATOM 699 C CA . ASN A 1 93 ? -22.386 3.634 9.840 1.00 94.19 93 ASN A CA 1
ATOM 700 C C . ASN A 1 93 ? -22.227 4.731 8.780 1.00 94.19 93 ASN A C 1
ATOM 702 O O . ASN A 1 93 ? -21.762 4.464 7.670 1.00 94.19 93 ASN A O 1
ATOM 706 N N . THR A 1 94 ? -22.526 5.980 9.141 1.00 94.06 94 THR A N 1
ATOM 707 C CA . THR A 1 94 ? -22.364 7.127 8.237 1.00 94.06 94 THR A CA 1
ATOM 708 C C . THR A 1 94 ? -20.891 7.331 7.878 1.00 94.06 94 THR A C 1
ATOM 710 O O . THR A 1 94 ? -20.525 7.355 6.703 1.00 94.06 94 THR A O 1
ATOM 713 N N . SER A 1 95 ? -20.014 7.398 8.884 1.00 92.62 95 SER A N 1
ATOM 714 C CA . SER A 1 95 ? -18.582 7.649 8.680 1.00 92.62 95 SER A CA 1
ATOM 715 C C . SER A 1 95 ? -17.895 6.506 7.932 1.00 92.62 95 SER A C 1
ATOM 717 O O . SER A 1 95 ? -17.084 6.755 7.045 1.00 92.62 95 SER A O 1
ATOM 719 N N . SER A 1 96 ? -18.227 5.250 8.248 1.00 90.75 96 SER A N 1
ATOM 720 C CA . SER A 1 96 ? -17.650 4.079 7.576 1.00 90.75 96 SER A CA 1
ATOM 721 C C . SER A 1 96 ? -18.055 3.995 6.108 1.00 90.75 96 SER A C 1
ATOM 723 O O . SER A 1 96 ? -17.207 3.676 5.281 1.00 90.75 96 SER A O 1
ATOM 725 N N . THR A 1 97 ? -19.289 4.369 5.758 1.00 89.31 97 THR A N 1
ATOM 726 C CA . THR A 1 97 ? -19.726 4.458 4.354 1.00 89.31 97 THR A CA 1
ATOM 727 C C . THR A 1 97 ? -18.875 5.465 3.579 1.00 89.31 97 THR A C 1
ATOM 729 O O . THR A 1 97 ? -18.377 5.151 2.498 1.00 89.31 97 THR A O 1
ATOM 732 N N . HIS A 1 98 ? -18.628 6.646 4.158 1.00 87.12 98 HIS A N 1
ATOM 733 C CA . HIS A 1 98 ? -17.728 7.637 3.564 1.00 87.12 98 HIS A CA 1
ATOM 734 C C . HIS A 1 98 ? -16.287 7.119 3.452 1.00 87.12 98 HIS A C 1
ATOM 736 O O . HIS A 1 98 ? -15.673 7.253 2.398 1.00 87.12 98 HIS A O 1
ATOM 742 N N . ILE A 1 99 ? -15.752 6.491 4.502 1.00 86.81 99 ILE A N 1
ATOM 743 C CA . ILE A 1 99 ? -14.387 5.940 4.520 1.00 86.81 99 ILE A CA 1
ATOM 744 C C . ILE A 1 99 ? -14.202 4.859 3.450 1.00 86.81 99 ILE A C 1
ATOM 746 O O . ILE A 1 99 ? -13.202 4.870 2.733 1.00 86.81 99 ILE A O 1
ATOM 750 N N . ILE A 1 100 ? -15.148 3.925 3.345 1.00 82.75 100 ILE A N 1
ATOM 751 C CA . ILE A 1 100 ? -15.101 2.833 2.369 1.00 82.75 100 ILE A CA 1
ATOM 752 C C . ILE A 1 100 ? -15.171 3.417 0.960 1.00 82.75 100 ILE A C 1
ATOM 754 O O . ILE A 1 100 ? -14.282 3.142 0.163 1.00 82.75 100 ILE A O 1
ATOM 758 N N . GLY A 1 101 ? -16.123 4.318 0.698 1.00 81.81 101 GLY A N 1
ATOM 759 C CA . GLY A 1 101 ? -16.258 4.963 -0.608 1.00 81.81 101 GLY A CA 1
ATOM 760 C C . GLY A 1 101 ? -15.029 5.778 -1.030 1.00 81.81 101 GLY A C 1
ATOM 761 O O . GLY A 1 101 ? -14.684 5.791 -2.205 1.00 81.81 101 GLY A O 1
ATOM 762 N N . MET A 1 102 ? -14.321 6.419 -0.092 1.00 80.44 102 MET A N 1
ATOM 763 C CA . MET A 1 102 ? -13.065 7.132 -0.387 1.00 80.44 102 MET A CA 1
ATOM 764 C C . MET A 1 102 ? -11.903 6.192 -0.725 1.00 80.44 102 MET A C 1
ATOM 766 O O . MET A 1 102 ? -10.980 6.585 -1.438 1.00 80.44 102 MET A O 1
ATOM 770 N N . ASN A 1 103 ? -11.927 4.974 -0.185 1.00 76.75 103 ASN A N 1
ATOM 771 C CA . ASN A 1 103 ? -10.897 3.964 -0.402 1.00 76.75 103 ASN A CA 1
ATOM 772 C C . ASN A 1 103 ? -11.229 3.022 -1.571 1.00 76.75 103 ASN A C 1
ATOM 774 O O . ASN A 1 103 ? -10.352 2.282 -2.020 1.00 76.75 103 ASN A O 1
ATOM 778 N N . ASP A 1 104 ? -12.461 3.031 -2.069 1.00 80.25 104 ASP A N 1
ATOM 779 C CA . ASP A 1 104 ? -12.869 2.233 -3.216 1.00 80.25 104 ASP A CA 1
ATOM 780 C C . ASP A 1 104 ? -12.336 2.850 -4.513 1.00 80.25 104 ASP A C 1
ATOM 782 O O . ASP A 1 104 ? -12.657 3.969 -4.912 1.00 80.25 104 ASP A O 1
ATOM 786 N N . PHE A 1 105 ? -11.487 2.087 -5.186 1.00 73.69 105 PHE A N 1
ATOM 787 C CA . PHE A 1 105 ? -10.989 2.356 -6.523 1.00 73.69 105 PHE A CA 1
ATOM 788 C C . PHE A 1 105 ? -11.769 1.531 -7.552 1.00 73.69 105 PHE A C 1
ATOM 790 O O . PHE A 1 105 ? -12.572 0.654 -7.219 1.00 73.69 105 PHE A O 1
ATOM 797 N N . PHE A 1 106 ? -11.560 1.870 -8.825 1.00 66.19 106 PHE A N 1
ATOM 798 C CA . PHE A 1 106 ? -12.256 1.333 -9.992 1.00 66.19 106 PHE A CA 1
ATOM 799 C C . PHE A 1 106 ? -12.619 -0.161 -9.872 1.00 66.19 106 PHE A C 1
ATOM 801 O O . PHE A 1 106 ? -11.788 -0.985 -9.491 1.00 66.19 106 PHE A O 1
ATOM 808 N N . ALA A 1 107 ? -13.863 -0.495 -10.237 1.00 69.12 107 ALA A N 1
ATOM 809 C CA . ALA A 1 107 ? -14.439 -1.844 -10.185 1.00 69.12 107 ALA A CA 1
ATOM 810 C C . ALA A 1 107 ? -14.565 -2.474 -8.776 1.00 69.12 107 ALA A C 1
ATOM 812 O O . ALA A 1 107 ? -14.598 -3.697 -8.652 1.00 69.12 107 ALA A O 1
ATOM 813 N N . GLY A 1 108 ? -14.669 -1.658 -7.718 1.00 69.56 108 GLY A N 1
ATOM 814 C CA . GLY A 1 108 ? -14.874 -2.144 -6.344 1.00 69.56 108 GLY A CA 1
ATOM 815 C C . GLY A 1 108 ? -13.600 -2.679 -5.686 1.00 69.56 108 GLY A C 1
ATOM 816 O O . GLY A 1 108 ? -13.663 -3.440 -4.721 1.00 69.56 108 GLY A O 1
ATOM 817 N N . ILE A 1 109 ? -12.436 -2.306 -6.222 1.00 79.06 109 ILE A N 1
ATOM 818 C CA . ILE A 1 109 ? -11.134 -2.642 -5.651 1.00 79.06 109 ILE A CA 1
ATOM 819 C C . ILE A 1 109 ? -10.820 -1.609 -4.581 1.00 79.06 109 ILE A C 1
ATOM 821 O O . ILE A 1 109 ? -10.510 -0.467 -4.894 1.00 79.06 109 ILE A O 1
ATOM 825 N N . ASN A 1 110 ? -10.835 -1.997 -3.314 1.00 82.00 110 ASN A N 1
ATOM 826 C CA . ASN A 1 110 ? -10.440 -1.090 -2.249 1.00 82.00 110 ASN A CA 1
ATOM 827 C C . ASN A 1 110 ? -8.907 -0.962 -2.170 1.00 82.00 110 ASN A C 1
ATOM 829 O O . ASN A 1 110 ? -8.200 -1.960 -2.018 1.00 82.00 110 ASN A O 1
ATOM 833 N N . VAL A 1 111 ? -8.372 0.258 -2.251 1.00 82.69 111 VAL A N 1
ATOM 834 C CA . VAL A 1 111 ? -6.918 0.502 -2.345 1.00 82.69 111 VAL A CA 1
ATOM 835 C C . VAL A 1 111 ? -6.149 0.148 -1.078 1.00 82.69 111 VAL A C 1
ATOM 837 O O . VAL A 1 111 ? -4.936 -0.071 -1.150 1.00 82.69 111 VAL A O 1
ATOM 840 N N . SER A 1 112 ? -6.817 0.102 0.075 1.00 78.06 112 SER A N 1
ATOM 841 C CA . SER A 1 112 ? -6.171 -0.230 1.345 1.00 78.06 112 SER A CA 1
ATOM 842 C C . SER A 1 112 ? -6.119 -1.737 1.602 1.00 78.06 112 SER A C 1
ATOM 844 O O . SER A 1 112 ? -5.320 -2.185 2.426 1.00 78.06 112 SER A O 1
ATOM 846 N N . GLN A 1 113 ? -6.921 -2.533 0.884 1.00 78.62 113 GLN A N 1
ATOM 847 C CA . GLN A 1 113 ? -6.946 -3.984 1.040 1.00 78.62 113 GLN A CA 1
ATOM 848 C C . GLN A 1 113 ? -5.763 -4.644 0.339 1.00 78.62 113 GLN A C 1
ATOM 850 O O . GLN A 1 113 ? -5.353 -4.250 -0.749 1.00 78.62 113 GLN A O 1
ATOM 855 N N . THR A 1 114 ? -5.222 -5.683 0.962 1.00 84.25 114 THR A N 1
ATOM 856 C CA . THR A 1 114 ? -4.145 -6.493 0.391 1.00 84.25 114 THR A CA 1
ATOM 857 C C . THR A 1 114 ? -4.748 -7.687 -0.354 1.00 84.25 114 THR A C 1
ATOM 859 O O . THR A 1 114 ? -5.593 -8.368 0.231 1.00 84.25 114 THR A O 1
ATOM 862 N N . PRO A 1 115 ? -4.314 -8.002 -1.592 1.00 85.75 115 PRO A N 1
ATOM 863 C CA . PRO A 1 115 ? -4.858 -9.133 -2.349 1.00 85.75 115 PRO A CA 1
ATOM 864 C C . PRO A 1 115 ? -4.740 -10.479 -1.617 1.00 85.75 115 PRO A C 1
ATOM 866 O O . PRO A 1 115 ? -5.679 -11.275 -1.602 1.00 85.75 115 PRO A O 1
ATOM 869 N N . GLY A 1 116 ? -3.594 -10.725 -0.974 1.00 85.75 116 GLY A N 1
ATOM 870 C CA . GLY A 1 116 ? -3.316 -11.956 -0.240 1.00 85.75 116 GLY A CA 1
ATOM 871 C C . GLY A 1 116 ? -3.277 -13.205 -1.128 1.00 85.75 116 GLY A C 1
ATOM 872 O O . GLY A 1 116 ? -3.374 -13.146 -2.352 1.00 85.75 116 GLY A O 1
ATOM 873 N N . PHE A 1 117 ? -3.148 -14.373 -0.498 1.00 86.75 117 PHE A N 1
ATOM 874 C CA . PHE A 1 117 ? -2.998 -15.664 -1.188 1.00 86.75 117 PHE A CA 1
ATOM 875 C C . PHE A 1 117 ? -4.329 -16.378 -1.473 1.00 86.75 117 PHE A C 1
ATOM 877 O O . PHE A 1 117 ? -4.340 -17.561 -1.804 1.00 86.75 117 PHE A O 1
ATOM 884 N N . HIS A 1 118 ? -5.453 -15.676 -1.348 1.00 81.44 118 HIS A N 1
ATOM 885 C CA . HIS A 1 118 ? -6.792 -16.224 -1.563 1.00 81.44 118 HIS A CA 1
ATOM 886 C C . HIS A 1 118 ? -7.346 -15.695 -2.892 1.00 81.44 118 HIS A C 1
ATOM 888 O O . HIS A 1 118 ? -7.239 -14.486 -3.128 1.00 81.44 118 HIS A O 1
ATOM 894 N N . PRO A 1 119 ? -7.966 -16.543 -3.733 1.00 82.31 119 PRO A N 1
ATOM 895 C CA . PRO A 1 119 ? -8.567 -16.096 -4.982 1.00 82.31 119 PRO A CA 1
ATOM 896 C C . PRO A 1 119 ? -9.564 -14.961 -4.744 1.00 82.31 119 PRO A C 1
ATOM 898 O O . PRO A 1 119 ? -10.521 -15.101 -3.984 1.00 82.31 119 PRO A O 1
ATOM 901 N N . SER A 1 120 ? -9.326 -13.821 -5.384 1.00 82.56 120 SER A N 1
ATOM 902 C CA . SER A 1 120 ? -10.197 -12.651 -5.318 1.00 82.56 120 SER A CA 1
ATOM 903 C C . SER A 1 120 ? -9.991 -11.772 -6.548 1.00 82.56 120 SER A C 1
ATOM 905 O O . SER A 1 120 ? -9.004 -11.921 -7.271 1.00 82.56 120 SER A O 1
ATOM 907 N N . ILE A 1 121 ? -10.892 -10.811 -6.769 1.00 84.31 121 ILE A N 1
ATOM 908 C CA . ILE A 1 121 ? -10.748 -9.824 -7.851 1.00 84.31 121 ILE A CA 1
ATOM 909 C C . ILE A 1 121 ? -9.417 -9.053 -7.765 1.00 84.31 121 ILE A C 1
ATOM 911 O O . ILE A 1 121 ? -8.857 -8.641 -8.780 1.00 84.31 121 ILE A O 1
ATOM 915 N N . TYR A 1 122 ? -8.850 -8.942 -6.560 1.00 86.12 122 TYR A N 1
ATOM 916 C CA . TYR A 1 122 ? -7.573 -8.289 -6.304 1.00 86.12 122 TYR A CA 1
ATOM 917 C C . TYR A 1 122 ? -6.374 -8.998 -6.951 1.00 86.12 122 TYR A C 1
ATOM 919 O O . TYR A 1 122 ? -5.337 -8.361 -7.124 1.00 86.12 122 TYR A O 1
ATOM 927 N N . TRP A 1 123 ? -6.487 -10.272 -7.359 1.00 89.81 123 TRP A N 1
ATOM 928 C CA . TRP A 1 123 ? -5.425 -10.993 -8.080 1.00 89.81 123 TRP A CA 1
ATOM 929 C C . TRP A 1 123 ? -5.139 -10.446 -9.478 1.00 89.81 123 TRP A C 1
ATOM 931 O O . TRP A 1 123 ? -4.049 -10.672 -10.005 1.00 89.81 123 TRP A O 1
ATOM 941 N N . LEU A 1 124 ? -6.051 -9.662 -10.055 1.00 89.44 124 LEU A N 1
ATOM 942 C CA . LEU A 1 124 ? -5.774 -8.947 -11.300 1.00 89.44 124 LEU A CA 1
ATOM 943 C C . LEU A 1 124 ? -4.530 -8.057 -11.170 1.00 89.44 124 LEU A C 1
ATOM 945 O O . LEU A 1 124 ? -3.734 -7.980 -12.099 1.00 89.44 124 LEU A O 1
ATOM 949 N N . ILE A 1 125 ? -4.313 -7.449 -10.003 1.00 91.44 125 ILE A N 1
ATOM 950 C CA . ILE A 1 125 ? -3.184 -6.549 -9.749 1.00 91.44 125 ILE A CA 1
ATOM 951 C C . ILE A 1 125 ? -1.828 -7.279 -9.848 1.00 91.44 125 ILE A C 1
ATOM 953 O O . ILE A 1 125 ? -1.025 -6.902 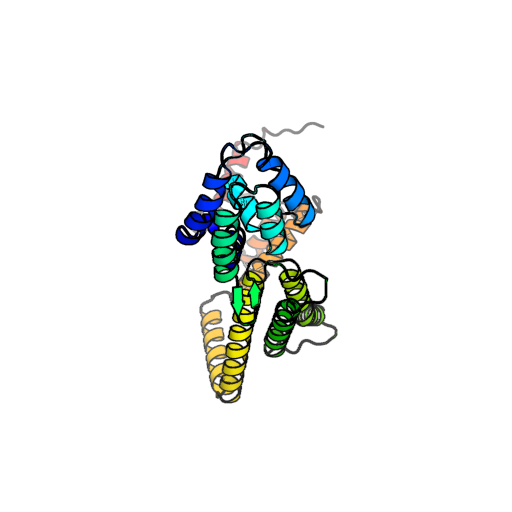-10.704 1.00 91.44 125 ILE A O 1
ATOM 957 N N . PRO A 1 126 ? -1.530 -8.323 -9.044 1.00 92.12 126 PRO A N 1
ATOM 958 C CA . PRO A 1 126 ? -0.256 -9.036 -9.125 1.00 92.12 126 PRO A CA 1
ATOM 959 C C . PRO A 1 126 ? -0.047 -9.742 -10.470 1.00 92.12 126 PRO A C 1
ATOM 961 O O . PRO A 1 126 ? 1.088 -9.792 -10.946 1.00 92.12 126 PRO A O 1
ATOM 964 N N . ILE A 1 127 ? -1.113 -10.234 -11.113 1.00 92.12 127 ILE A N 1
ATOM 965 C CA . ILE A 1 127 ? -1.025 -10.864 -12.439 1.00 92.12 127 ILE A CA 1
ATOM 966 C C . ILE A 1 127 ? -0.617 -9.834 -13.497 1.00 92.12 127 ILE A C 1
ATOM 968 O O . ILE A 1 127 ? 0.329 -10.071 -14.247 1.00 92.12 127 ILE A O 1
ATOM 972 N N . LEU A 1 128 ? -1.281 -8.674 -13.538 1.00 92.00 128 LEU A N 1
ATOM 973 C CA . LEU A 1 128 ? -0.939 -7.601 -14.475 1.00 92.00 128 LEU A CA 1
ATOM 974 C C . LEU A 1 128 ? 0.458 -7.037 -14.205 1.00 92.00 128 LEU A C 1
ATOM 976 O O . LEU A 1 128 ? 1.189 -6.747 -15.150 1.00 92.00 128 LEU A O 1
ATOM 980 N N . ALA A 1 129 ? 0.861 -6.934 -12.935 1.00 91.56 129 ALA A N 1
ATOM 981 C CA . ALA A 1 129 ? 2.196 -6.476 -12.565 1.00 91.56 129 ALA A CA 1
ATOM 982 C C . ALA A 1 129 ? 3.264 -7.423 -13.123 1.00 91.56 129 ALA A C 1
ATOM 984 O O . ALA A 1 129 ? 4.192 -6.980 -13.796 1.00 91.56 129 ALA A O 1
ATOM 985 N N . ALA A 1 130 ? 3.105 -8.729 -12.897 1.00 91.12 130 ALA A N 1
ATOM 986 C CA . ALA A 1 130 ? 4.016 -9.740 -13.419 1.00 91.12 130 ALA A CA 1
ATOM 987 C C . ALA A 1 130 ? 4.036 -9.752 -14.952 1.00 91.12 130 ALA A C 1
ATOM 989 O O . ALA A 1 130 ? 5.108 -9.802 -15.553 1.00 91.12 130 ALA A O 1
ATOM 990 N N . LEU A 1 131 ? 2.864 -9.656 -15.585 1.00 93.31 131 LEU A N 1
ATOM 991 C CA . LEU A 1 131 ? 2.729 -9.651 -17.037 1.00 93.31 131 LEU A CA 1
ATOM 992 C C . LEU A 1 131 ? 3.454 -8.459 -17.668 1.00 93.31 131 LEU A C 1
ATOM 994 O O . LEU A 1 131 ? 4.302 -8.660 -18.535 1.00 93.31 131 LEU A O 1
ATOM 998 N N . PHE A 1 132 ? 3.167 -7.229 -17.235 1.00 91.50 132 PHE A N 1
ATOM 999 C CA . PHE A 1 132 ? 3.814 -6.044 -17.806 1.00 91.50 132 PHE A CA 1
ATOM 1000 C C . PHE A 1 132 ? 5.308 -6.008 -17.516 1.00 91.50 132 PHE A C 1
ATOM 1002 O O . PHE A 1 132 ? 6.083 -5.604 -18.381 1.00 91.50 132 PHE A O 1
ATOM 1009 N N . GLN A 1 133 ? 5.734 -6.505 -16.355 1.00 89.75 133 GLN A N 1
ATOM 1010 C CA . GLN A 1 133 ? 7.153 -6.599 -16.044 1.00 89.75 133 GLN A CA 1
ATOM 1011 C C . GLN A 1 133 ? 7.875 -7.623 -16.914 1.00 89.75 133 GLN A C 1
ATOM 1013 O O . GLN A 1 133 ? 8.979 -7.364 -17.393 1.00 89.75 133 GLN A O 1
ATOM 1018 N N . TYR A 1 134 ? 7.236 -8.764 -17.170 1.00 89.94 134 TYR A N 1
ATOM 1019 C CA . TYR A 1 134 ? 7.756 -9.778 -18.077 1.00 89.94 134 TYR A CA 1
ATOM 1020 C C . TYR A 1 134 ? 7.833 -9.259 -19.519 1.00 89.94 134 TYR A C 1
ATOM 1022 O O . TYR A 1 134 ? 8.855 -9.431 -20.181 1.00 89.94 134 TYR A O 1
ATOM 1030 N N . LEU A 1 135 ? 6.791 -8.572 -19.999 1.00 89.56 135 LEU A N 1
ATOM 1031 C CA . LEU A 1 135 ? 6.776 -7.963 -21.333 1.00 89.56 135 LEU A CA 1
ATOM 1032 C C . LEU A 1 135 ? 7.840 -6.870 -21.476 1.00 89.56 135 LEU A C 1
ATOM 1034 O O . LEU A 1 135 ? 8.554 -6.840 -22.478 1.00 89.56 135 LEU A O 1
ATOM 1038 N N . SER A 1 136 ? 8.001 -6.016 -20.465 1.00 85.12 136 SER A N 1
ATOM 1039 C CA . SER A 1 136 ? 9.060 -5.003 -20.411 1.00 85.12 136 SER A CA 1
ATOM 1040 C C . SER A 1 136 ? 10.450 -5.648 -20.491 1.00 85.12 136 SER A C 1
ATOM 1042 O O . SER A 1 136 ? 11.258 -5.289 -21.347 1.00 85.12 136 SER A O 1
ATOM 1044 N N . ALA A 1 137 ? 10.707 -6.686 -19.690 1.00 84.06 137 ALA A N 1
ATOM 1045 C CA . ALA A 1 137 ? 11.984 -7.398 -19.706 1.00 84.06 137 ALA A CA 1
ATOM 1046 C C . ALA A 1 137 ? 12.254 -8.111 -21.044 1.00 84.06 137 ALA A C 1
ATOM 1048 O O . ALA A 1 137 ? 13.378 -8.083 -21.537 1.00 84.06 137 ALA A O 1
ATOM 1049 N N . LYS A 1 138 ? 11.227 -8.708 -21.661 1.00 82.88 138 LYS A N 1
ATOM 1050 C CA . LYS A 1 138 ? 11.341 -9.393 -22.958 1.00 82.88 138 LYS A CA 1
ATOM 1051 C C . LYS A 1 138 ? 11.549 -8.430 -24.128 1.00 82.88 138 LYS A C 1
ATOM 1053 O O . LYS A 1 138 ? 12.152 -8.804 -25.127 1.00 82.88 138 LYS A O 1
ATOM 1058 N N . THR A 1 139 ? 11.030 -7.209 -24.029 1.00 79.88 139 THR A N 1
ATOM 1059 C CA . THR A 1 139 ? 11.175 -6.192 -25.079 1.00 79.88 139 THR A CA 1
ATOM 1060 C C . THR A 1 139 ? 12.488 -5.422 -24.978 1.00 79.88 139 THR A C 1
ATOM 1062 O O . THR A 1 139 ? 12.888 -4.788 -25.951 1.00 79.88 139 THR A O 1
ATOM 1065 N N . MET A 1 140 ? 13.220 -5.490 -23.867 1.00 77.50 140 MET A N 1
ATOM 1066 C CA . MET A 1 140 ? 14.585 -4.968 -23.833 1.00 77.50 140 MET A CA 1
ATOM 1067 C C . MET A 1 140 ? 15.498 -5.810 -24.734 1.00 77.50 140 MET A C 1
ATOM 1069 O O . MET A 1 140 ? 15.626 -7.017 -24.543 1.00 77.50 140 MET A O 1
ATOM 1073 N N . LYS A 1 141 ? 16.168 -5.168 -25.703 1.00 64.75 141 LYS A N 1
ATOM 1074 C CA . LYS A 1 141 ? 17.209 -5.813 -26.519 1.00 64.75 141 LYS A CA 1
ATOM 1075 C C . LYS A 1 141 ? 18.378 -6.195 -25.607 1.00 64.75 141 LYS A C 1
ATOM 1077 O O . LYS A 1 141 ? 19.193 -5.348 -25.243 1.00 64.75 141 LYS A O 1
ATOM 1082 N N . GLN A 1 142 ? 18.428 -7.458 -25.200 1.00 65.38 142 GLN A N 1
ATOM 1083 C CA . GLN A 1 142 ? 19.558 -8.011 -24.463 1.00 65.38 142 GLN A CA 1
ATOM 1084 C C . GLN A 1 142 ? 20.656 -8.401 -25.465 1.00 65.38 142 GLN A C 1
ATOM 1086 O O . GLN A 1 142 ? 20.333 -8.906 -26.540 1.00 65.38 142 GLN A O 1
ATOM 1091 N N . PRO A 1 143 ? 21.942 -8.144 -25.167 1.00 61.75 143 PRO A N 1
ATOM 1092 C CA . PRO A 1 143 ? 23.029 -8.631 -26.006 1.00 61.75 143 PRO A CA 1
ATOM 1093 C C . PRO A 1 143 ? 22.967 -10.160 -26.069 1.00 61.75 143 PRO A C 1
ATOM 1095 O O . PRO A 1 143 ? 22.815 -10.809 -25.033 1.00 61.75 143 PRO A O 1
ATOM 1098 N N . GLU A 1 144 ? 23.068 -10.726 -27.273 1.00 58.41 144 GLU A N 1
ATOM 1099 C CA . GLU A 1 144 ? 23.172 -12.174 -27.444 1.00 58.41 144 GLU A CA 1
ATOM 1100 C C . GLU A 1 144 ? 24.481 -12.638 -26.801 1.00 58.41 144 GLU A C 1
ATOM 1102 O O . GLU A 1 144 ? 25.579 -12.303 -27.245 1.00 58.41 144 GLU A O 1
ATOM 1107 N N . LEU A 1 145 ? 24.350 -13.344 -25.682 1.00 64.12 145 LEU A N 1
ATOM 1108 C CA . LEU A 1 145 ? 25.459 -13.941 -24.956 1.00 64.12 145 LEU A CA 1
ATOM 1109 C C . LEU A 1 145 ? 25.419 -15.445 -25.204 1.00 64.12 145 LEU A C 1
ATOM 1111 O O . LEU A 1 145 ? 24.358 -16.061 -25.102 1.00 64.12 145 LEU A O 1
ATOM 1115 N N . ASP A 1 146 ? 26.578 -16.020 -25.512 1.00 67.00 146 ASP A N 1
ATOM 1116 C CA . ASP A 1 146 ? 26.748 -17.462 -25.684 1.00 67.00 146 ASP A CA 1
ATOM 1117 C C . ASP A 1 146 ? 26.260 -18.222 -24.433 1.00 67.00 146 ASP A C 1
ATOM 1119 O O . ASP A 1 146 ? 26.475 -17.779 -23.301 1.00 67.00 146 ASP A O 1
ATOM 1123 N N . GLY A 1 147 ? 25.599 -19.365 -24.628 1.00 61.25 147 GLY A N 1
ATOM 1124 C CA . GLY A 1 147 ? 24.959 -20.154 -23.569 1.00 61.25 147 GLY A CA 1
ATOM 1125 C C . GLY A 1 147 ? 25.934 -20.698 -22.520 1.00 61.25 147 GLY A C 1
ATOM 1126 O O . GLY A 1 147 ? 25.521 -20.965 -21.392 1.00 61.25 147 GLY A O 1
ATOM 1127 N N . ASN A 1 148 ? 27.225 -20.788 -22.854 1.00 68.31 148 ASN A N 1
ATOM 1128 C CA . ASN A 1 148 ? 28.291 -21.163 -21.920 1.00 68.31 148 ASN A CA 1
ATOM 1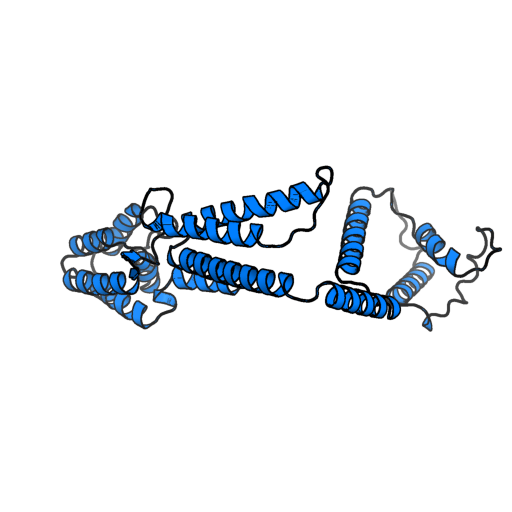129 C C . ASN A 1 148 ? 28.811 -19.992 -21.067 1.00 68.31 148 ASN A C 1
ATOM 1131 O O . ASN A 1 148 ? 29.632 -20.199 -20.173 1.00 68.31 148 ASN A O 1
ATOM 1135 N N . ASN A 1 149 ? 28.359 -18.759 -21.315 1.00 70.69 149 ASN A N 1
ATOM 1136 C CA . ASN A 1 149 ? 28.754 -17.598 -20.530 1.00 70.69 149 ASN A CA 1
ATOM 1137 C C . ASN A 1 149 ? 27.888 -17.493 -19.255 1.00 70.69 149 ASN A C 1
ATOM 1139 O O . ASN A 1 149 ? 26.665 -17.370 -19.365 1.00 70.69 149 ASN A O 1
ATOM 1143 N N . PRO A 1 150 ? 28.479 -17.440 -18.044 1.00 69.31 150 PRO A N 1
ATOM 1144 C CA . PRO A 1 150 ? 27.745 -17.194 -16.796 1.00 69.31 150 PRO A CA 1
ATOM 1145 C C . PRO A 1 150 ? 26.834 -15.951 -16.839 1.00 69.31 150 PRO A C 1
ATOM 1147 O O . PRO A 1 150 ? 25.801 -15.901 -16.168 1.00 69.31 150 PRO A O 1
ATOM 1150 N N . ALA A 1 151 ? 27.172 -14.961 -17.672 1.00 67.75 151 ALA A N 1
ATOM 1151 C CA . ALA A 1 151 ? 26.358 -13.770 -17.889 1.00 67.75 151 ALA A CA 1
ATOM 1152 C C . ALA A 1 151 ? 25.009 -14.060 -18.585 1.00 67.75 151 ALA A C 1
ATOM 1154 O O . ALA A 1 151 ? 24.024 -13.386 -18.290 1.00 67.75 151 ALA A O 1
ATOM 1155 N N . ALA A 1 152 ? 24.912 -15.085 -19.441 1.00 68.00 152 ALA A N 1
ATOM 1156 C CA . ALA A 1 152 ? 23.656 -15.467 -20.098 1.00 68.00 152 ALA A CA 1
ATOM 1157 C C . ALA A 1 152 ? 22.625 -16.013 -19.090 1.00 68.00 152 ALA A C 1
ATOM 1159 O O . ALA A 1 152 ? 21.438 -15.674 -19.144 1.00 68.00 152 ALA A O 1
ATOM 1160 N N . GLY A 1 153 ? 23.087 -16.798 -18.108 1.00 73.25 153 GLY A N 1
ATOM 1161 C CA . GLY A 1 153 ? 22.254 -17.286 -17.005 1.00 73.25 153 GLY A CA 1
ATOM 1162 C C . GLY A 1 153 ? 21.739 -16.155 -16.110 1.00 73.25 153 GLY A C 1
ATOM 1163 O O . GLY A 1 153 ? 20.569 -16.150 -15.720 1.00 73.25 153 GLY A O 1
ATOM 1164 N N . MET A 1 154 ? 22.580 -15.151 -15.848 1.00 74.56 154 MET A N 1
ATOM 1165 C CA . MET A 1 154 ? 22.209 -13.961 -15.076 1.00 74.56 154 MET A CA 1
ATOM 1166 C C . MET A 1 154 ? 21.118 -13.143 -15.779 1.00 74.56 154 MET A C 1
ATOM 1168 O O . MET A 1 154 ? 20.120 -12.767 -15.161 1.00 74.56 154 MET A O 1
ATOM 1172 N N . THR A 1 155 ? 21.263 -12.942 -17.087 1.00 75.69 155 THR A N 1
ATOM 1173 C CA . THR A 1 155 ? 20.290 -12.243 -17.929 1.00 75.69 155 THR A CA 1
ATOM 1174 C C . THR A 1 155 ? 18.931 -12.955 -17.949 1.00 75.69 155 THR A C 1
ATOM 1176 O O . THR A 1 155 ? 17.897 -12.323 -17.724 1.00 75.69 155 THR A O 1
ATOM 1179 N N . LYS A 1 156 ? 18.914 -14.286 -18.119 1.00 76.56 156 LYS A N 1
ATOM 1180 C CA . LYS A 1 156 ? 17.676 -15.088 -18.083 1.00 76.56 156 LYS A CA 1
ATOM 1181 C C . LYS A 1 156 ? 17.005 -15.058 -16.709 1.00 76.56 156 LYS A C 1
ATOM 1183 O O . LYS A 1 156 ? 15.781 -14.948 -16.626 1.00 76.56 156 LYS A O 1
ATOM 1188 N N . SER A 1 157 ? 17.800 -15.123 -15.639 1.00 80.62 157 SER A N 1
ATOM 1189 C CA . SER A 1 157 ? 17.303 -15.010 -14.266 1.00 80.62 157 SER A CA 1
ATOM 1190 C C . SER A 1 157 ? 16.602 -13.672 -14.042 1.00 80.62 157 SER A C 1
ATOM 1192 O O . SER A 1 157 ? 15.487 -13.646 -13.533 1.00 80.62 157 SER A O 1
ATOM 1194 N N . MET A 1 158 ? 17.174 -12.562 -14.514 1.00 80.00 158 MET A N 1
ATOM 1195 C CA . MET A 1 158 ? 16.562 -11.238 -14.375 1.00 80.00 158 MET A CA 1
ATOM 1196 C C . MET A 1 158 ? 15.206 -11.128 -15.094 1.00 80.00 158 MET A C 1
ATOM 1198 O O . MET A 1 158 ? 14.267 -10.564 -14.533 1.00 80.00 158 MET A O 1
ATOM 1202 N N . THR A 1 159 ? 15.071 -11.721 -16.284 1.00 82.44 159 THR A N 1
ATOM 1203 C CA . THR A 1 159 ? 13.823 -11.701 -17.071 1.00 82.44 159 THR A CA 1
ATOM 1204 C C . THR A 1 159 ? 12.681 -12.494 -16.422 1.00 82.44 159 THR A C 1
ATOM 1206 O O . THR A 1 159 ? 11.517 -12.180 -16.654 1.00 82.44 159 THR A O 1
ATOM 1209 N N . VAL A 1 160 ? 12.981 -13.503 -15.595 1.00 83.56 160 VAL A N 1
ATOM 1210 C CA . VAL A 1 160 ? 11.965 -14.379 -14.970 1.00 83.56 160 VAL A CA 1
ATOM 1211 C C . VAL A 1 160 ? 11.772 -14.079 -13.483 1.00 83.56 160 VAL A C 1
ATOM 1213 O O . VAL A 1 160 ? 10.643 -13.970 -13.012 1.00 83.56 160 VAL A O 1
ATOM 1216 N N . MET A 1 161 ? 12.858 -13.899 -12.736 1.00 85.88 161 MET A N 1
ATOM 1217 C CA . MET A 1 161 ? 12.821 -13.694 -11.288 1.00 85.88 161 MET A CA 1
ATOM 1218 C C . MET A 1 161 ? 12.205 -12.345 -10.920 1.00 85.88 161 MET A C 1
ATOM 1220 O O . MET A 1 161 ? 11.451 -12.245 -9.956 1.00 85.88 161 MET A O 1
ATOM 1224 N N . MET A 1 162 ? 12.494 -11.297 -11.691 1.00 88.31 162 MET A N 1
ATOM 1225 C CA . MET A 1 162 ? 12.027 -9.947 -11.382 1.00 88.31 162 MET A CA 1
ATOM 1226 C C . MET A 1 162 ? 10.491 -9.824 -11.492 1.00 88.31 162 MET A C 1
ATOM 1228 O O . MET A 1 162 ? 9.873 -9.335 -10.541 1.00 88.31 162 MET A O 1
ATOM 1232 N N . PRO A 1 163 ? 9.833 -10.357 -12.544 1.00 88.94 163 PRO A N 1
ATOM 1233 C CA . PRO A 1 163 ? 8.373 -10.471 -12.578 1.00 88.94 163 PRO A CA 1
ATOM 1234 C C . PRO A 1 163 ? 7.774 -11.308 -11.443 1.00 88.94 163 PRO A C 1
ATOM 1236 O O . PRO A 1 163 ? 6.751 -10.920 -10.884 1.00 88.94 163 PRO A O 1
ATOM 1239 N N . LEU A 1 164 ? 8.406 -12.423 -11.060 1.00 91.50 164 LEU A N 1
ATOM 1240 C CA . LEU A 1 164 ? 7.927 -13.259 -9.950 1.00 91.50 164 LEU A CA 1
ATOM 1241 C C . LEU A 1 164 ? 8.006 -12.528 -8.606 1.00 91.50 164 LEU A C 1
ATOM 1243 O O . LEU A 1 164 ? 7.064 -12.574 -7.815 1.00 91.50 164 LEU A O 1
ATOM 1247 N N . MET A 1 165 ? 9.087 -11.786 -8.368 1.00 89.69 165 MET A N 1
ATOM 1248 C CA . MET A 1 165 ? 9.196 -10.914 -7.199 1.00 89.69 165 MET A CA 1
ATOM 1249 C C . MET A 1 165 ? 8.124 -9.825 -7.224 1.00 89.69 165 MET A C 1
ATOM 1251 O O . MET A 1 165 ? 7.493 -9.567 -6.203 1.00 89.69 165 MET A O 1
ATOM 1255 N N . SER A 1 166 ? 7.869 -9.221 -8.387 1.00 88.50 166 SER A N 1
ATOM 1256 C CA . SER A 1 166 ? 6.799 -8.234 -8.558 1.00 88.50 166 SER A CA 1
ATOM 1257 C C . SER A 1 166 ? 5.421 -8.813 -8.223 1.00 88.50 166 SER A C 1
ATOM 1259 O O . SER A 1 166 ? 4.631 -8.152 -7.548 1.00 88.50 166 SER A O 1
ATOM 1261 N N . LEU A 1 167 ? 5.146 -10.045 -8.660 1.00 91.81 167 LEU A N 1
ATOM 1262 C CA . LEU A 1 167 ? 3.920 -10.779 -8.344 1.00 91.81 167 LEU A CA 1
ATOM 1263 C C . LEU A 1 167 ? 3.772 -10.945 -6.831 1.00 91.81 167 LEU A C 1
ATOM 1265 O O . LEU A 1 167 ? 2.753 -10.559 -6.262 1.00 91.81 167 LEU A O 1
ATOM 1269 N N . TYR A 1 168 ? 4.812 -11.466 -6.176 1.00 90.88 168 TYR A N 1
ATOM 1270 C CA . TYR A 1 168 ? 4.820 -11.684 -4.732 1.00 90.88 168 TYR A CA 1
ATOM 1271 C C . TYR A 1 168 ? 4.617 -10.381 -3.953 1.00 90.88 168 TYR A C 1
ATOM 1273 O O . TYR A 1 168 ? 3.768 -10.316 -3.066 1.00 90.88 168 TYR A O 1
ATOM 1281 N N . PHE A 1 169 ? 5.335 -9.315 -4.316 1.00 88.88 169 PHE A N 1
ATOM 1282 C CA . PHE A 1 169 ? 5.182 -8.014 -3.669 1.00 88.88 169 PHE A CA 1
ATOM 1283 C C . PHE A 1 169 ? 3.760 -7.472 -3.809 1.00 88.88 169 PHE A C 1
ATOM 1285 O O . PHE A 1 169 ? 3.187 -7.009 -2.825 1.00 88.88 169 PHE A O 1
ATOM 1292 N N . CYS A 1 170 ? 3.158 -7.569 -4.992 1.00 90.12 170 CYS A N 1
ATOM 1293 C CA . CYS A 1 170 ? 1.784 -7.116 -5.201 1.00 90.12 170 CYS A CA 1
ATOM 1294 C C . CYS A 1 170 ? 0.748 -7.997 -4.482 1.00 90.12 170 CYS A C 1
ATOM 1296 O O . CYS A 1 170 ? -0.332 -7.504 -4.185 1.00 90.12 170 CYS A O 1
ATOM 1298 N N . LEU A 1 171 ? 1.057 -9.260 -4.157 1.00 90.25 171 LEU A N 1
ATOM 1299 C CA . LEU A 1 171 ? 0.181 -10.107 -3.335 1.00 90.25 171 LEU A CA 1
ATOM 1300 C C . LEU A 1 171 ? 0.172 -9.694 -1.860 1.00 90.25 171 LEU A C 1
ATOM 1302 O O . LEU A 1 171 ? -0.869 -9.787 -1.212 1.00 90.25 171 LEU A O 1
ATOM 1306 N N . VAL A 1 172 ? 1.316 -9.265 -1.320 1.00 87.12 172 VAL A N 1
ATOM 1307 C CA . VAL A 1 172 ? 1.477 -8.987 0.122 1.00 87.12 172 VAL A CA 1
ATOM 1308 C C . VAL A 1 172 ? 1.352 -7.507 0.488 1.00 87.12 172 VAL A C 1
ATOM 1310 O O . VAL A 1 172 ? 1.261 -7.174 1.668 1.00 87.12 172 VAL A O 1
ATOM 1313 N N . THR A 1 173 ? 1.339 -6.609 -0.497 1.00 85.12 173 THR A N 1
ATOM 1314 C CA . THR A 1 173 ? 1.192 -5.161 -0.285 1.00 85.12 173 THR A CA 1
ATOM 1315 C C . THR A 1 173 ? -0.231 -4.676 -0.588 1.00 85.12 173 THR A C 1
ATOM 1317 O O . THR A 1 173 ? -0.961 -5.349 -1.317 1.00 85.12 173 THR A O 1
ATOM 1320 N N . PRO A 1 174 ? -0.653 -3.517 -0.041 1.00 85.94 174 PRO A N 1
ATOM 1321 C CA . PRO A 1 174 ? -1.970 -2.954 -0.330 1.00 85.94 174 PRO A CA 1
ATOM 1322 C C . PRO A 1 174 ? -2.202 -2.744 -1.831 1.00 85.94 174 PRO A C 1
ATOM 1324 O O . PRO A 1 174 ? -1.296 -2.326 -2.560 1.00 85.94 174 PRO A O 1
ATOM 1327 N N . ALA A 1 175 ? -3.433 -2.968 -2.282 1.00 86.19 175 ALA A N 1
ATOM 1328 C CA . ALA A 1 175 ? -3.843 -2.904 -3.680 1.00 86.19 175 ALA A CA 1
ATOM 1329 C C . ALA A 1 175 ? -3.486 -1.569 -4.346 1.00 86.19 175 ALA A C 1
ATOM 1331 O O . ALA A 1 175 ? -3.030 -1.568 -5.486 1.00 86.19 175 ALA A O 1
ATOM 1332 N N . GLY A 1 176 ? -3.601 -0.442 -3.637 1.00 84.62 176 GLY A N 1
ATOM 1333 C CA . GLY A 1 176 ? -3.209 0.875 -4.150 1.00 84.62 176 GLY A CA 1
ATOM 1334 C C . GLY A 1 176 ? -1.736 0.948 -4.559 1.00 84.62 176 GLY A C 1
ATOM 1335 O O . GLY A 1 176 ? -1.396 1.550 -5.578 1.00 84.62 176 GLY A O 1
ATOM 1336 N N . LEU A 1 177 ? -0.856 0.279 -3.808 1.00 86.31 177 LEU A N 1
ATOM 1337 C CA . LEU A 1 177 ? 0.564 0.203 -4.142 1.00 86.31 177 LEU A CA 1
ATOM 1338 C C . LEU A 1 177 ? 0.800 -0.705 -5.351 1.00 86.31 177 LEU A C 1
ATOM 1340 O O . LEU A 1 177 ? 1.585 -0.364 -6.237 1.00 86.31 177 LEU A O 1
ATOM 1344 N N . GLY A 1 178 ? 0.092 -1.833 -5.408 1.00 88.81 178 GLY A N 1
ATOM 1345 C CA . GLY A 1 178 ? 0.126 -2.727 -6.559 1.00 88.81 178 GLY A CA 1
ATOM 1346 C C . GLY A 1 178 ? -0.361 -2.038 -7.838 1.00 88.81 178 GLY A C 1
ATOM 1347 O O . GLY A 1 178 ? 0.290 -2.150 -8.869 1.00 88.81 178 GLY A O 1
ATOM 1348 N N . ILE A 1 179 ? -1.430 -1.238 -7.778 1.00 88.81 179 ILE A N 1
ATOM 1349 C CA . ILE A 1 179 ? -1.938 -0.450 -8.916 1.00 88.81 179 ILE A CA 1
ATOM 1350 C C . ILE A 1 179 ? -0.887 0.549 -9.408 1.00 88.81 179 ILE A C 1
ATOM 1352 O O . ILE A 1 179 ? -0.655 0.653 -10.616 1.00 88.81 179 ILE A O 1
ATOM 1356 N N . TYR A 1 180 ? -0.206 1.251 -8.496 1.00 87.19 180 TYR A N 1
ATOM 1357 C CA . TYR A 1 180 ? 0.926 2.111 -8.854 1.00 87.19 180 TYR A CA 1
ATOM 1358 C C . TYR A 1 180 ? 2.022 1.320 -9.583 1.00 87.19 180 TYR A C 1
ATOM 1360 O O . TYR A 1 180 ? 2.567 1.785 -10.589 1.00 87.19 180 TYR A O 1
ATOM 1368 N N . TRP A 1 181 ? 2.324 0.113 -9.105 1.00 88.38 181 TRP A N 1
ATOM 1369 C CA . TRP A 1 181 ? 3.346 -0.747 -9.691 1.00 88.38 181 TRP A CA 1
ATOM 1370 C C . TRP A 1 181 ? 2.964 -1.225 -11.096 1.00 88.38 181 TRP A C 1
ATOM 1372 O O . TRP A 1 181 ? 3.756 -1.088 -12.026 1.00 88.38 181 TRP A O 1
ATOM 1382 N N . VAL A 1 182 ? 1.726 -1.700 -11.270 1.00 90.31 182 VAL A N 1
ATOM 1383 C CA . VAL A 1 182 ? 1.142 -2.098 -12.563 1.00 90.31 182 VAL A CA 1
ATOM 1384 C C . VAL A 1 182 ? 1.190 -0.942 -13.554 1.00 90.31 182 VAL A C 1
ATOM 1386 O O . VAL A 1 182 ? 1.654 -1.109 -14.677 1.00 90.31 182 VAL A O 1
ATOM 1389 N N . THR A 1 183 ? 0.747 0.241 -13.131 1.00 89.38 183 THR A N 1
ATOM 1390 C CA . THR A 1 183 ? 0.695 1.437 -13.982 1.00 89.38 183 THR A CA 1
ATOM 1391 C C . THR A 1 183 ? 2.098 1.854 -14.416 1.00 89.38 183 THR A C 1
ATOM 1393 O O . THR A 1 183 ? 2.336 2.128 -15.590 1.00 89.38 183 THR A O 1
ATOM 1396 N N . SER A 1 184 ? 3.059 1.837 -13.490 1.00 86.69 184 SER A N 1
ATOM 1397 C CA . SER A 1 184 ? 4.462 2.150 -13.785 1.00 86.69 184 SER A CA 1
ATOM 1398 C C . SER A 1 184 ? 5.076 1.154 -14.777 1.00 86.69 184 SER A C 1
ATOM 1400 O O . SER A 1 184 ? 5.708 1.568 -15.749 1.00 86.69 184 SER A O 1
ATOM 1402 N N . ALA A 1 185 ? 4.854 -0.149 -14.569 1.00 87.88 185 ALA A N 1
ATOM 1403 C CA . ALA A 1 185 ? 5.320 -1.205 -15.470 1.00 87.88 185 ALA A CA 1
ATOM 1404 C C . ALA A 1 185 ? 4.667 -1.107 -16.859 1.00 87.88 185 ALA A C 1
ATOM 1406 O O . ALA A 1 185 ? 5.342 -1.289 -17.872 1.00 87.88 185 ALA A O 1
ATOM 1407 N N . LEU A 1 186 ? 3.380 -0.752 -16.920 1.00 90.75 186 LEU A N 1
ATOM 1408 C CA . LEU A 1 186 ? 2.657 -0.505 -18.167 1.00 90.75 186 LEU A CA 1
ATOM 1409 C C . LEU A 1 186 ? 3.281 0.652 -18.956 1.00 90.75 186 LEU A C 1
ATOM 1411 O O . LEU A 1 186 ? 3.582 0.488 -20.138 1.00 90.75 186 LEU A O 1
ATOM 1415 N N . PHE A 1 187 ? 3.519 1.803 -18.317 1.00 90.81 187 PHE A N 1
ATOM 1416 C CA . PHE A 1 187 ? 4.161 2.944 -18.978 1.00 90.81 187 PHE A CA 1
ATOM 1417 C C . PHE A 1 187 ? 5.568 2.604 -19.465 1.00 90.81 187 PHE A C 1
ATOM 1419 O O . PHE A 1 187 ? 5.926 2.964 -20.585 1.00 90.81 187 PHE A O 1
ATOM 1426 N N . GLN A 1 188 ? 6.349 1.877 -18.665 1.00 87.56 188 GLN A N 1
ATOM 1427 C CA . GLN A 1 188 ? 7.682 1.438 -19.065 1.00 87.56 188 GLN A CA 1
ATOM 1428 C C . GLN A 1 188 ? 7.631 0.487 -20.266 1.00 87.56 188 GLN A C 1
ATOM 1430 O O . GLN A 1 188 ? 8.375 0.675 -21.225 1.00 87.56 188 GLN A O 1
ATOM 1435 N N . CYS A 1 189 ? 6.721 -0.490 -20.252 1.00 88.81 189 CYS A N 1
ATOM 1436 C CA . CYS A 1 189 ? 6.510 -1.403 -21.373 1.00 88.81 189 CYS A CA 1
ATOM 1437 C C . CYS A 1 189 ? 6.106 -0.638 -22.643 1.00 88.81 189 CYS A C 1
ATOM 1439 O O . CYS A 1 189 ? 6.655 -0.885 -23.715 1.00 88.81 189 CYS A O 1
ATOM 1441 N N . LEU A 1 190 ? 5.186 0.325 -22.533 1.00 90.69 190 LEU A N 1
ATOM 1442 C CA . LEU A 1 190 ? 4.749 1.149 -23.660 1.00 90.69 190 LEU A CA 1
ATOM 1443 C C . LEU A 1 190 ? 5.903 1.983 -24.233 1.00 90.69 190 LEU A C 1
ATOM 1445 O O . LEU A 1 190 ? 6.115 1.989 -25.445 1.00 90.69 190 LEU A O 1
ATOM 1449 N N . GLN A 1 191 ? 6.680 2.644 -23.371 1.00 88.94 191 GLN A N 1
ATOM 1450 C CA . GLN A 1 191 ? 7.874 3.389 -23.778 1.00 88.94 191 GLN A CA 1
ATOM 1451 C C . GLN A 1 191 ? 8.881 2.479 -24.484 1.00 88.94 191 GLN A C 1
ATOM 1453 O O . GLN A 1 191 ? 9.378 2.841 -25.548 1.00 88.94 191 GLN A O 1
ATOM 1458 N N . GLN A 1 192 ? 9.141 1.288 -23.940 1.00 86.44 192 GLN A N 1
ATOM 1459 C CA . GLN A 1 192 ? 10.073 0.324 -24.524 1.00 86.44 192 GLN A CA 1
ATOM 1460 C C . GLN A 1 192 ? 9.627 -0.116 -25.923 1.00 86.44 192 GLN A C 1
ATOM 1462 O O . GLN A 1 192 ? 10.440 -0.138 -26.845 1.00 86.44 192 GLN A O 1
ATOM 1467 N N . VAL A 1 193 ? 8.336 -0.399 -26.113 1.00 87.94 193 VAL A N 1
ATOM 1468 C CA . VAL A 1 193 ? 7.770 -0.755 -27.425 1.00 87.94 193 VAL A CA 1
ATOM 1469 C C . VAL A 1 193 ? 7.917 0.394 -28.425 1.00 87.94 193 VAL A C 1
ATOM 1471 O O . VAL A 1 193 ? 8.333 0.164 -29.561 1.00 87.94 193 VAL A O 1
ATOM 1474 N N . ILE A 1 194 ? 7.625 1.632 -28.014 1.00 88.19 194 ILE A N 1
ATOM 1475 C CA . ILE A 1 194 ? 7.770 2.818 -28.873 1.00 88.19 194 ILE A CA 1
ATOM 1476 C C . ILE A 1 194 ? 9.240 3.033 -29.259 1.00 88.19 194 ILE A C 1
ATOM 1478 O O . ILE A 1 194 ? 9.533 3.256 -30.432 1.00 88.19 194 ILE A O 1
ATOM 1482 N N . ILE A 1 195 ? 10.165 2.928 -28.300 1.00 86.19 195 ILE A N 1
ATOM 1483 C CA . ILE A 1 195 ? 11.608 3.079 -28.536 1.00 86.19 195 ILE A CA 1
ATOM 1484 C C . ILE A 1 195 ? 12.112 2.000 -29.488 1.00 86.19 195 ILE A C 1
ATOM 1486 O O . ILE A 1 195 ? 12.808 2.325 -30.445 1.00 86.19 195 ILE A O 1
ATOM 1490 N N . ASN A 1 196 ? 11.743 0.737 -29.267 1.00 83.81 196 ASN A N 1
ATOM 1491 C CA . ASN A 1 196 ? 12.139 -0.360 -30.147 1.00 83.81 196 ASN A CA 1
ATOM 1492 C C . ASN A 1 196 ? 11.646 -0.124 -31.575 1.00 83.81 196 ASN A C 1
ATOM 1494 O O . ASN A 1 196 ? 12.437 -0.196 -32.509 1.00 83.81 196 ASN A O 1
ATOM 1498 N N . LYS A 1 197 ? 10.371 0.257 -31.734 1.00 83.62 197 LYS A N 1
ATOM 1499 C CA . LYS A 1 197 ? 9.794 0.579 -33.042 1.00 83.62 197 LYS A CA 1
ATOM 1500 C C . LYS A 1 197 ? 10.500 1.765 -33.705 1.00 83.62 197 LYS A C 1
ATOM 1502 O O . LYS A 1 197 ? 10.703 1.746 -34.913 1.00 83.62 197 LYS A O 1
ATOM 1507 N N . TYR A 1 198 ? 10.876 2.795 -32.947 1.00 82.25 198 TYR A N 1
ATOM 1508 C CA . TYR A 1 198 ? 11.655 3.916 -33.477 1.00 82.25 198 TYR A CA 1
ATOM 1509 C C . TYR A 1 198 ? 13.064 3.479 -33.898 1.00 82.25 198 TYR A C 1
ATOM 1511 O O . TYR A 1 198 ? 13.512 3.844 -34.977 1.00 82.25 198 TYR A O 1
ATOM 1519 N N . MET A 1 199 ? 13.745 2.671 -33.083 1.00 74.94 199 MET A N 1
ATOM 1520 C CA . MET A 1 199 ? 15.091 2.173 -33.376 1.00 74.94 199 MET A CA 1
ATOM 1521 C C . MET A 1 199 ? 15.131 1.237 -34.584 1.00 74.94 199 MET A C 1
ATOM 1523 O O . MET A 1 199 ? 16.081 1.313 -35.349 1.00 74.94 199 MET A O 1
ATOM 1527 N N . ASP A 1 200 ? 14.117 0.397 -34.783 1.00 71.19 200 ASP A N 1
ATOM 1528 C CA . ASP A 1 200 ? 14.048 -0.503 -35.942 1.00 71.19 200 ASP A CA 1
ATOM 1529 C C . ASP A 1 200 ? 13.845 0.256 -37.270 1.00 71.19 200 ASP A C 1
ATOM 1531 O O . ASP A 1 200 ? 14.175 -0.267 -38.327 1.00 71.19 200 ASP A O 1
ATOM 1535 N N . ASN A 1 201 ? 13.340 1.496 -37.217 1.00 63.44 201 ASN A N 1
ATOM 1536 C CA . ASN A 1 201 ? 13.164 2.378 -38.380 1.00 63.44 201 ASN A CA 1
ATOM 1537 C C . ASN A 1 201 ? 14.225 3.490 -38.475 1.00 63.44 201 ASN A C 1
ATOM 1539 O O . ASN A 1 201 ? 14.233 4.255 -39.439 1.00 63.44 201 ASN A O 1
ATOM 1543 N N . ALA A 1 202 ? 15.084 3.633 -37.465 1.00 61.72 202 ALA A N 1
ATOM 1544 C CA . ALA A 1 202 ? 16.185 4.583 -37.485 1.00 61.72 202 ALA A CA 1
ATOM 1545 C C . ALA A 1 202 ? 17.372 3.958 -38.223 1.00 61.72 202 ALA A C 1
ATOM 1547 O O . ALA A 1 202 ? 17.602 2.758 -38.126 1.00 61.72 202 ALA A O 1
ATOM 1548 N N . ASP A 1 203 ? 18.154 4.775 -38.923 1.00 60.25 203 ASP A N 1
ATOM 1549 C CA . ASP A 1 203 ? 19.354 4.335 -39.637 1.00 60.25 203 ASP A CA 1
ATOM 1550 C C . ASP A 1 203 ? 20.448 3.953 -38.613 1.00 60.25 203 ASP A C 1
ATOM 1552 O O . ASP A 1 203 ? 21.301 4.758 -38.211 1.00 60.25 203 ASP A O 1
ATOM 1556 N N . ILE A 1 204 ? 20.336 2.736 -38.067 1.00 57.34 204 ILE A N 1
ATOM 1557 C CA . ILE A 1 204 ? 21.160 2.203 -36.974 1.00 57.34 204 ILE A CA 1
ATOM 1558 C C . ILE A 1 204 ? 22.642 2.284 -37.349 1.00 57.34 204 ILE A C 1
ATOM 1560 O O . ILE A 1 204 ? 23.460 2.597 -36.485 1.00 57.34 204 ILE A O 1
ATOM 1564 N N . ASP A 1 205 ? 22.990 2.118 -38.625 1.00 58.19 205 ASP A N 1
ATOM 1565 C CA . ASP A 1 205 ? 24.367 2.205 -39.113 1.00 58.19 205 ASP A CA 1
ATOM 1566 C C . ASP A 1 205 ? 24.955 3.615 -38.971 1.00 58.19 205 ASP A C 1
ATOM 1568 O O . ASP A 1 205 ? 26.088 3.774 -38.501 1.00 58.19 205 ASP A O 1
ATOM 1572 N N . ALA A 1 206 ? 24.168 4.661 -39.242 1.00 63.03 206 ALA A N 1
ATOM 1573 C CA . ALA A 1 206 ? 24.587 6.047 -39.032 1.00 63.03 206 ALA A CA 1
ATOM 1574 C C . ALA A 1 206 ? 24.741 6.379 -37.534 1.00 63.03 206 ALA A C 1
ATOM 1576 O O . ALA A 1 206 ? 25.668 7.090 -37.127 1.00 63.03 206 ALA A O 1
ATOM 1577 N N . LEU A 1 207 ? 23.870 5.833 -36.678 1.00 63.66 207 LEU A N 1
ATOM 1578 C CA . LEU A 1 207 ? 23.947 6.009 -35.222 1.00 63.66 207 LEU A CA 1
ATOM 1579 C C . LEU A 1 207 ? 25.104 5.219 -34.594 1.00 63.66 207 LEU A C 1
ATOM 1581 O O . LEU A 1 207 ? 25.775 5.728 -33.691 1.00 63.66 207 LEU A O 1
ATOM 1585 N N . VAL A 1 208 ? 25.387 4.012 -35.084 1.00 63.62 208 VAL A N 1
ATOM 1586 C CA . VAL A 1 208 ? 26.526 3.183 -34.669 1.00 63.62 208 VAL A CA 1
ATOM 1587 C C . VAL A 1 208 ? 27.836 3.824 -35.113 1.00 63.62 208 VAL A C 1
ATOM 1589 O O . VAL A 1 208 ? 28.758 3.902 -34.301 1.00 63.62 208 VAL A O 1
ATOM 1592 N N . ALA A 1 209 ? 27.920 4.364 -36.331 1.00 65.00 209 ALA A N 1
ATOM 1593 C CA . ALA A 1 209 ? 29.082 5.124 -36.794 1.00 65.00 209 ALA A CA 1
ATOM 1594 C C . ALA A 1 209 ? 29.337 6.359 -35.912 1.00 65.00 209 ALA A C 1
ATOM 1596 O O . ALA A 1 209 ? 30.444 6.547 -35.401 1.00 65.00 209 ALA A O 1
ATOM 1597 N N . LYS A 1 210 ? 28.290 7.139 -35.615 1.00 67.81 210 LYS A N 1
ATOM 1598 C CA . LYS A 1 210 ? 28.375 8.332 -34.753 1.00 67.81 210 LYS A CA 1
ATOM 1599 C C . LYS A 1 210 ? 28.733 7.993 -33.302 1.00 67.81 210 LYS A C 1
ATOM 1601 O O . LYS A 1 210 ? 29.459 8.746 -32.649 1.00 67.81 210 LYS A O 1
ATOM 1606 N N . ASN A 1 211 ? 28.261 6.861 -32.779 1.00 69.31 211 ASN A N 1
ATOM 1607 C CA . ASN A 1 211 ? 28.618 6.380 -31.443 1.00 69.31 211 ASN A CA 1
ATOM 1608 C C . ASN A 1 211 ? 30.038 5.807 -31.388 1.00 69.31 211 ASN A C 1
ATOM 1610 O O . ASN A 1 211 ? 30.742 6.081 -30.416 1.00 69.31 211 ASN A O 1
ATOM 1614 N N . LYS A 1 212 ? 30.497 5.091 -32.424 1.00 68.12 212 LYS A N 1
ATOM 1615 C CA . LYS A 1 212 ? 31.892 4.637 -32.561 1.00 68.12 212 LYS A CA 1
ATOM 1616 C C . LYS A 1 212 ? 32.849 5.823 -32.635 1.00 68.12 212 LYS A C 1
ATOM 1618 O O . LYS A 1 212 ? 33.849 5.832 -31.925 1.00 68.12 212 LYS A O 1
ATOM 1623 N N . GLU A 1 213 ? 32.507 6.866 -33.387 1.00 69.31 213 GLU A N 1
ATOM 1624 C CA . GLU A 1 213 ? 33.304 8.092 -33.475 1.00 69.31 213 GLU A CA 1
ATOM 1625 C C . GLU A 1 213 ? 33.327 8.860 -32.141 1.00 69.31 213 GLU A C 1
ATOM 1627 O O . GLU A 1 213 ? 34.385 9.288 -31.680 1.00 69.31 213 GLU A O 1
ATOM 1632 N N . LYS A 1 214 ? 32.182 8.987 -31.451 1.00 69.44 214 LYS A N 1
ATOM 1633 C CA . LYS A 1 214 ? 32.121 9.590 -30.106 1.00 69.44 214 LYS A CA 1
ATOM 1634 C C . LYS A 1 214 ? 32.877 8.768 -29.059 1.00 69.44 214 LYS A C 1
ATOM 1636 O O . LYS A 1 214 ? 33.515 9.355 -28.187 1.00 69.44 214 LYS A O 1
ATOM 1641 N N . ALA A 1 215 ? 32.825 7.440 -29.126 1.00 64.94 215 ALA A N 1
ATOM 1642 C CA . ALA A 1 215 ? 33.569 6.548 -28.240 1.00 64.94 215 ALA A CA 1
ATOM 1643 C C . ALA A 1 215 ? 35.079 6.614 -28.514 1.00 64.94 215 ALA A C 1
ATOM 1645 O O . ALA A 1 215 ? 35.858 6.716 -27.568 1.00 64.94 215 ALA A O 1
ATOM 1646 N N . ALA A 1 216 ? 35.491 6.657 -29.784 1.00 69.12 216 ALA A N 1
ATOM 1647 C CA . ALA A 1 216 ? 36.877 6.873 -30.192 1.00 69.12 216 ALA A CA 1
ATOM 1648 C C . ALA A 1 216 ? 37.382 8.256 -29.756 1.00 69.12 216 ALA A C 1
ATOM 1650 O O . ALA A 1 216 ? 38.459 8.350 -29.180 1.00 69.12 216 ALA A O 1
ATOM 1651 N N . LYS A 1 217 ? 36.575 9.316 -29.901 1.00 72.38 217 LYS A N 1
ATOM 1652 C CA . LYS A 1 217 ? 36.886 10.665 -29.391 1.00 72.38 217 LYS A CA 1
ATOM 1653 C C . LYS A 1 217 ? 36.994 10.708 -27.863 1.00 72.38 217 LYS A C 1
ATOM 1655 O O . LYS A 1 217 ? 37.852 11.413 -27.345 1.00 72.38 217 LYS A O 1
ATOM 1660 N N . LYS A 1 218 ? 36.165 9.961 -27.124 1.00 65.88 218 LYS A N 1
ATOM 1661 C CA . LYS A 1 218 ? 36.265 9.853 -25.654 1.00 65.88 218 LYS A CA 1
ATOM 1662 C C . LYS A 1 218 ? 37.504 9.067 -25.212 1.00 65.88 218 LYS A C 1
ATOM 1664 O O . LYS A 1 218 ? 38.184 9.512 -24.291 1.00 65.88 218 LYS A O 1
ATOM 1669 N N . LYS A 1 219 ? 37.843 7.974 -25.907 1.00 63.38 219 LYS A N 1
ATOM 1670 C CA . LYS A 1 219 ? 39.089 7.217 -25.690 1.00 63.38 219 LYS A CA 1
ATOM 1671 C C . LYS A 1 219 ? 40.334 8.040 -26.034 1.00 63.38 219 LYS A C 1
ATOM 1673 O O . LYS A 1 219 ? 41.262 8.076 -25.238 1.00 63.38 219 LYS A O 1
ATOM 1678 N N . ALA A 1 220 ? 40.323 8.768 -27.151 1.00 66.00 220 ALA A N 1
ATOM 1679 C CA . ALA A 1 220 ? 41.405 9.670 -27.553 1.00 66.00 220 ALA A CA 1
ATOM 1680 C C . ALA A 1 220 ? 41.592 10.845 -26.575 1.00 66.00 220 ALA A C 1
ATOM 1682 O O . ALA A 1 220 ? 42.701 11.330 -26.397 1.00 66.00 220 ALA A O 1
ATOM 1683 N N . LYS A 1 221 ? 40.521 11.270 -25.889 1.00 73.00 221 LYS A N 1
ATOM 1684 C CA . LYS A 1 221 ? 40.568 12.250 -24.789 1.00 73.00 221 LYS A CA 1
ATOM 1685 C C . LYS A 1 221 ? 40.898 11.634 -23.418 1.00 73.00 221 LYS A C 1
ATOM 1687 O O . LYS A 1 221 ? 40.754 12.319 -22.409 1.00 73.00 221 LYS A O 1
ATOM 1692 N N . GLY A 1 222 ? 41.278 10.354 -23.348 1.00 63.72 222 GLY A N 1
ATOM 1693 C CA . GLY A 1 222 ? 41.645 9.673 -22.098 1.00 63.72 222 GLY A CA 1
ATOM 1694 C C . GLY A 1 222 ? 40.499 9.515 -21.089 1.00 63.72 222 GLY A C 1
ATOM 1695 O O . GLY A 1 222 ? 40.736 9.247 -19.911 1.00 63.72 222 GLY A O 1
ATOM 1696 N N . GLN A 1 223 ? 39.243 9.695 -21.509 1.00 62.00 223 GLN A N 1
ATOM 1697 C CA . GLN A 1 223 ? 38.092 9.575 -20.618 1.00 62.00 223 GLN A CA 1
ATOM 1698 C C . GLN A 1 223 ? 37.700 8.105 -20.469 1.00 62.00 223 GLN A C 1
ATOM 1700 O O . GLN A 1 223 ? 37.075 7.531 -21.362 1.00 62.00 223 GLN A O 1
ATOM 1705 N N . LYS A 1 224 ? 38.028 7.517 -19.311 1.00 61.44 224 LYS A N 1
ATOM 1706 C CA . LYS A 1 224 ? 37.580 6.167 -18.941 1.00 61.44 224 LYS A CA 1
ATOM 1707 C C . LYS A 1 224 ? 36.064 6.066 -19.018 1.00 61.44 224 LYS A C 1
ATOM 1709 O O . LYS A 1 224 ? 35.350 6.904 -18.455 1.00 61.44 224 LYS A O 1
ATOM 1714 N N . THR A 1 225 ? 35.583 5.032 -19.698 1.00 71.88 225 THR A N 1
ATOM 1715 C CA . THR A 1 225 ? 34.144 4.769 -19.797 1.00 71.88 225 THR A CA 1
ATOM 1716 C C . THR A 1 225 ? 33.578 4.368 -18.433 1.00 71.88 225 THR A C 1
ATOM 1718 O O . THR A 1 225 ? 34.314 3.943 -17.544 1.00 71.88 225 THR A O 1
ATOM 1721 N N . PHE A 1 226 ? 32.264 4.506 -18.242 1.00 63.94 226 PHE A N 1
ATOM 1722 C CA . PHE A 1 226 ? 31.615 4.089 -16.993 1.00 63.94 226 PHE A CA 1
ATOM 1723 C C . PHE A 1 226 ? 31.917 2.619 -16.663 1.00 63.94 226 PHE A C 1
ATOM 1725 O O . PHE A 1 226 ? 32.276 2.317 -15.531 1.00 63.94 226 PHE A O 1
ATOM 1732 N N . MET A 1 227 ? 31.883 1.742 -17.672 1.00 49.50 227 MET A N 1
ATOM 1733 C CA . MET A 1 227 ? 32.194 0.319 -17.525 1.00 49.50 227 MET A CA 1
ATOM 1734 C C . MET A 1 227 ? 33.646 0.072 -17.093 1.00 49.50 227 MET A C 1
ATOM 1736 O O . MET A 1 227 ? 33.903 -0.752 -16.228 1.00 49.50 227 MET A O 1
ATOM 1740 N N . GLU A 1 228 ? 34.593 0.827 -17.647 1.00 65.50 228 GLU A N 1
ATOM 1741 C CA . GLU A 1 228 ? 36.023 0.727 -17.329 1.00 65.50 228 GLU A CA 1
ATOM 1742 C C . GLU A 1 228 ? 36.330 1.212 -15.907 1.00 65.50 228 GLU A C 1
ATOM 1744 O O . GLU A 1 228 ? 37.096 0.586 -15.183 1.00 65.50 228 GLU A O 1
ATOM 1749 N N . ARG A 1 229 ? 35.654 2.275 -15.451 1.00 72.12 229 ARG A N 1
ATOM 1750 C CA . ARG A 1 229 ? 35.719 2.707 -14.046 1.00 72.12 229 ARG A CA 1
ATOM 1751 C C . ARG A 1 229 ? 35.119 1.668 -13.103 1.00 72.12 229 ARG A C 1
ATOM 1753 O O . ARG A 1 229 ? 35.611 1.500 -11.992 1.00 72.12 229 ARG A O 1
ATOM 1760 N N . LEU A 1 230 ? 34.052 0.998 -13.528 1.00 68.56 230 LEU A N 1
ATOM 1761 C CA . LEU A 1 230 ? 33.373 -0.018 -12.731 1.00 68.56 230 LEU A CA 1
ATOM 1762 C C . LEU A 1 230 ? 34.227 -1.289 -12.625 1.00 68.56 230 LEU A C 1
ATOM 1764 O O . LEU A 1 230 ? 34.381 -1.797 -11.522 1.00 68.56 230 LEU A O 1
ATOM 1768 N N . MET A 1 231 ? 34.877 -1.707 -13.717 1.00 68.25 231 MET A N 1
ATOM 1769 C CA . MET A 1 231 ? 35.875 -2.786 -13.724 1.00 68.25 231 MET A CA 1
ATOM 1770 C C . MET A 1 231 ? 37.109 -2.450 -12.880 1.00 68.25 231 MET A C 1
ATOM 1772 O O . MET A 1 231 ? 37.567 -3.285 -12.110 1.00 68.25 231 MET A O 1
ATOM 1776 N N . ASP A 1 232 ? 37.619 -1.216 -12.950 1.00 71.25 232 ASP A N 1
ATOM 1777 C CA . ASP A 1 232 ? 38.704 -0.769 -12.066 1.00 71.25 232 ASP A CA 1
ATOM 1778 C C . ASP A 1 232 ? 38.289 -0.816 -10.589 1.00 71.25 232 ASP A C 1
ATOM 1780 O O . ASP A 1 232 ? 39.111 -1.074 -9.713 1.00 71.25 232 ASP A O 1
ATOM 1784 N N . THR A 1 233 ? 37.020 -0.530 -10.295 1.00 70.12 233 THR A N 1
ATOM 1785 C CA . THR A 1 233 ? 36.493 -0.520 -8.925 1.00 70.12 233 THR A CA 1
ATOM 1786 C C . THR A 1 233 ? 36.251 -1.937 -8.418 1.00 70.12 233 THR A C 1
ATOM 1788 O O . THR A 1 233 ? 36.576 -2.221 -7.267 1.00 70.12 233 THR A O 1
ATOM 1791 N N . SER A 1 234 ? 35.745 -2.838 -9.266 1.00 61.84 234 SER A N 1
ATOM 1792 C CA . SER A 1 234 ? 35.572 -4.250 -8.921 1.00 61.84 234 SER A CA 1
ATOM 1793 C C . SER A 1 234 ? 36.919 -4.941 -8.742 1.00 61.84 234 SER A C 1
ATOM 1795 O O . SER A 1 234 ? 37.139 -5.545 -7.705 1.00 61.84 234 SER A O 1
ATOM 1797 N N . ALA A 1 235 ? 37.873 -4.735 -9.655 1.00 66.00 235 ALA A N 1
ATOM 1798 C CA . ALA A 1 235 ? 39.222 -5.288 -9.532 1.00 66.00 235 ALA A CA 1
ATOM 1799 C C . ALA A 1 235 ? 39.941 -4.801 -8.262 1.00 66.00 235 ALA A C 1
ATOM 1801 O O . ALA A 1 235 ? 40.658 -5.564 -7.621 1.00 66.00 235 ALA A O 1
ATOM 1802 N N . LYS A 1 236 ? 39.725 -3.543 -7.854 1.00 65.06 236 LYS A N 1
ATOM 1803 C CA . LYS A 1 236 ? 40.233 -3.017 -6.575 1.00 65.06 236 LYS A CA 1
ATOM 1804 C C . LYS A 1 236 ? 39.534 -3.624 -5.362 1.00 65.06 236 LYS A C 1
ATOM 1806 O O . LYS A 1 236 ? 40.187 -3.839 -4.348 1.00 65.06 236 LYS A O 1
ATOM 1811 N N . ALA A 1 237 ? 38.229 -3.870 -5.445 1.00 57.44 237 ALA A N 1
ATOM 1812 C CA . ALA A 1 237 ? 37.474 -4.506 -4.372 1.00 57.44 237 ALA A CA 1
ATOM 1813 C C . ALA A 1 237 ? 37.859 -5.984 -4.204 1.00 57.44 237 ALA A C 1
ATOM 1815 O O . ALA A 1 237 ? 37.950 -6.457 -3.075 1.00 57.44 237 ALA A O 1
ATOM 1816 N N . ASP A 1 238 ? 38.132 -6.682 -5.305 1.00 56.62 238 ASP A N 1
ATOM 1817 C CA . ASP A 1 238 ? 38.585 -8.073 -5.299 1.00 56.62 238 ASP A CA 1
ATOM 1818 C C . ASP A 1 238 ? 40.024 -8.179 -4.775 1.00 56.62 238 ASP A C 1
ATOM 1820 O O . ASP A 1 238 ? 40.280 -8.968 -3.871 1.00 56.62 238 ASP A O 1
ATOM 1824 N N . ALA A 1 239 ? 40.929 -7.294 -5.212 1.00 59.47 239 ALA A N 1
ATOM 1825 C CA . ALA A 1 239 ? 42.289 -7.218 -4.670 1.00 59.47 239 ALA A CA 1
ATOM 1826 C C . ALA A 1 239 ? 42.312 -6.879 -3.166 1.00 59.47 239 ALA A C 1
ATOM 1828 O O . ALA A 1 239 ? 43.103 -7.444 -2.417 1.00 59.47 239 ALA A O 1
ATOM 1829 N N . ALA A 1 240 ? 41.421 -5.995 -2.702 1.00 55.66 240 ALA A N 1
ATOM 1830 C CA . ALA A 1 240 ? 41.304 -5.662 -1.282 1.00 55.66 240 ALA A CA 1
ATOM 1831 C C . ALA A 1 240 ? 40.766 -6.832 -0.441 1.00 55.66 240 ALA A C 1
ATOM 1833 O O . ALA A 1 240 ? 41.141 -6.971 0.719 1.00 55.66 240 ALA A O 1
ATOM 1834 N N . LYS A 1 241 ? 39.900 -7.683 -1.005 1.00 50.44 241 LYS A N 1
ATOM 1835 C CA . LYS A 1 241 ? 39.438 -8.911 -0.338 1.00 50.44 241 LYS A CA 1
ATOM 1836 C C . LYS A 1 241 ? 40.545 -9.959 -0.265 1.00 50.44 241 LYS A C 1
ATOM 1838 O O . LYS A 1 241 ? 40.750 -10.534 0.798 1.00 50.44 241 LYS A O 1
ATOM 1843 N N . GLU A 1 242 ? 41.296 -10.132 -1.348 1.00 52.94 242 GLU A N 1
ATOM 1844 C CA . GLU A 1 242 ? 42.437 -11.053 -1.421 1.00 52.94 242 GLU A CA 1
ATOM 1845 C C . GLU A 1 242 ? 43.558 -10.658 -0.431 1.00 52.94 242 GLU A C 1
ATOM 1847 O O . GLU A 1 242 ? 44.173 -11.515 0.203 1.00 52.94 242 GLU A O 1
ATOM 1852 N N . GLU A 1 243 ? 43.758 -9.352 -0.210 1.00 50.06 243 GLU A N 1
ATOM 1853 C CA . GLU A 1 243 ? 44.707 -8.799 0.771 1.00 50.06 243 GLU A CA 1
ATOM 1854 C C . GLU A 1 243 ? 44.257 -8.983 2.239 1.00 50.06 243 GLU A C 1
ATOM 1856 O O . GLU A 1 243 ? 45.095 -9.028 3.143 1.00 50.06 243 GLU A O 1
ATOM 1861 N N . ILE A 1 244 ? 42.949 -9.130 2.490 1.00 50.03 244 ILE A N 1
ATOM 1862 C CA . ILE A 1 244 ? 42.376 -9.408 3.821 1.00 50.03 244 ILE A CA 1
ATOM 1863 C C . ILE A 1 244 ? 42.399 -10.915 4.133 1.00 50.03 244 ILE A C 1
ATOM 1865 O O . ILE A 1 244 ? 42.629 -11.293 5.282 1.00 50.03 244 ILE A O 1
ATOM 1869 N N . GLU A 1 245 ? 42.189 -11.774 3.133 1.00 47.41 245 GLU A N 1
ATOM 1870 C CA . GLU A 1 245 ? 42.131 -13.235 3.302 1.00 47.41 245 GLU A CA 1
ATOM 1871 C C . GLU A 1 245 ? 43.510 -13.903 3.423 1.00 47.41 245 GLU A C 1
ATOM 1873 O O . GLU A 1 245 ? 43.625 -14.953 4.054 1.00 47.41 245 GLU A O 1
ATOM 1878 N N . ASN A 1 246 ? 44.576 -13.300 2.881 1.00 49.19 246 ASN A N 1
ATOM 1879 C CA . ASN A 1 246 ? 45.925 -13.861 2.959 1.00 49.19 246 ASN A CA 1
ATOM 1880 C C . ASN A 1 246 ? 46.975 -12.829 3.428 1.00 49.19 246 ASN A C 1
ATOM 1882 O O . ASN A 1 246 ? 47.604 -12.157 2.606 1.00 49.19 246 ASN A O 1
ATOM 1886 N N . PRO A 1 247 ? 47.274 -12.751 4.741 1.00 49.56 247 PRO A N 1
ATOM 1887 C CA . PRO A 1 247 ? 48.273 -11.826 5.285 1.00 49.56 247 PRO A CA 1
ATOM 1888 C C . PRO A 1 247 ? 49.703 -12.061 4.767 1.00 49.56 247 PRO A C 1
ATOM 1890 O O . PRO A 1 247 ? 50.542 -11.164 4.871 1.00 49.56 247 PRO A O 1
ATOM 1893 N N . SER A 1 248 ? 49.995 -13.248 4.212 1.00 47.81 248 SER A N 1
ATOM 1894 C CA . SER A 1 248 ? 51.300 -13.583 3.614 1.00 47.81 248 SER A CA 1
ATOM 1895 C C . SER A 1 248 ? 51.464 -13.061 2.181 1.00 47.81 248 SER A C 1
ATOM 1897 O O . SER A 1 248 ? 52.587 -12.950 1.694 1.00 47.81 248 SER A O 1
ATOM 1899 N N . ALA A 1 249 ? 50.363 -12.667 1.532 1.00 47.09 249 ALA A N 1
ATOM 1900 C CA . ALA A 1 249 ? 50.356 -12.029 0.218 1.00 47.09 249 ALA A CA 1
ATOM 1901 C C . ALA A 1 249 ? 50.525 -10.501 0.295 1.00 47.09 249 ALA A C 1
ATOM 1903 O O . ALA A 1 249 ? 50.404 -9.816 -0.724 1.00 47.09 249 ALA A O 1
ATOM 1904 N N . ARG A 1 250 ? 50.856 -9.950 1.477 1.00 44.75 250 ARG A N 1
ATOM 1905 C CA . ARG A 1 250 ? 51.379 -8.584 1.589 1.00 44.75 250 ARG A CA 1
ATOM 1906 C C . ARG A 1 250 ? 52.629 -8.487 0.730 1.00 44.75 250 ARG A C 1
ATOM 1908 O O . ARG A 1 250 ? 53.722 -8.855 1.159 1.00 44.75 250 ARG A O 1
ATOM 1915 N N . LYS A 1 251 ? 52.489 -7.935 -0.475 1.00 49.44 251 LYS A N 1
ATOM 1916 C CA . LYS A 1 251 ? 53.644 -7.419 -1.198 1.00 49.44 251 LYS A CA 1
ATOM 1917 C C . LYS A 1 251 ? 54.236 -6.336 -0.316 1.00 49.44 251 LYS A C 1
ATOM 1919 O O . LYS A 1 251 ? 53.644 -5.272 -0.149 1.00 49.44 251 LYS A O 1
ATOM 1924 N N . THR A 1 252 ? 55.375 -6.632 0.305 1.00 45.00 252 THR A N 1
ATOM 1925 C CA . THR A 1 252 ? 56.096 -5.685 1.156 1.00 45.00 252 THR A CA 1
ATOM 1926 C C . THR A 1 252 ? 56.240 -4.372 0.391 1.00 45.00 252 THR A C 1
ATOM 1928 O O . THR A 1 252 ? 56.399 -4.395 -0.827 1.00 45.00 252 THR A O 1
ATOM 1931 N N . ILE A 1 253 ? 56.225 -3.223 1.067 1.00 42.00 253 ILE A N 1
ATOM 1932 C CA . ILE A 1 253 ? 56.350 -1.893 0.435 1.00 42.00 253 ILE A CA 1
ATOM 1933 C C . ILE A 1 253 ? 57.516 -1.838 -0.587 1.00 42.00 253 ILE A C 1
ATOM 1935 O O . ILE A 1 253 ? 57.400 -1.185 -1.621 1.00 42.00 253 ILE A O 1
ATOM 1939 N N . LYS A 1 254 ? 58.577 -2.641 -0.387 1.00 38.94 254 LYS A N 1
ATOM 1940 C CA . LYS A 1 254 ? 59.673 -2.894 -1.347 1.00 38.94 254 LYS A CA 1
ATOM 1941 C C . LYS A 1 254 ? 59.244 -3.486 -2.710 1.00 38.94 254 LYS A C 1
ATOM 1943 O O . LYS A 1 254 ? 59.790 -3.092 -3.734 1.00 38.94 254 LYS A O 1
ATOM 1948 N N . GLN A 1 255 ? 58.279 -4.406 -2.753 1.00 43.00 255 GLN A N 1
ATOM 1949 C CA . GLN A 1 255 ? 57.727 -5.004 -3.981 1.00 43.00 255 GLN A CA 1
ATOM 1950 C C . GLN A 1 255 ? 56.727 -4.088 -4.700 1.00 43.00 255 GLN A C 1
ATOM 1952 O O . GLN A 1 255 ? 56.616 -4.140 -5.920 1.00 43.00 255 GLN A O 1
ATOM 1957 N N . ILE A 1 256 ? 56.002 -3.237 -3.969 1.00 45.62 256 ILE A N 1
ATOM 1958 C CA . ILE A 1 256 ? 55.098 -2.245 -4.575 1.00 45.62 256 ILE A CA 1
ATOM 1959 C C . ILE A 1 256 ? 55.910 -1.071 -5.149 1.00 45.62 256 ILE A C 1
ATOM 1961 O O . ILE A 1 256 ? 55.593 -0.569 -6.228 1.00 45.62 256 ILE A O 1
ATOM 1965 N N . ALA A 1 257 ? 57.008 -0.689 -4.488 1.00 42.25 257 ALA A N 1
ATOM 1966 C CA . ALA A 1 257 ? 57.951 0.305 -4.997 1.00 42.25 257 ALA A CA 1
ATOM 1967 C C . ALA A 1 257 ? 58.658 -0.161 -6.286 1.00 42.25 257 ALA A C 1
ATOM 1969 O O . ALA A 1 257 ? 58.730 0.611 -7.241 1.00 42.25 257 ALA A O 1
ATOM 1970 N N . SER A 1 258 ? 59.095 -1.427 -6.369 1.00 41.97 258 SER A N 1
ATOM 1971 C CA . SER A 1 258 ? 59.813 -1.962 -7.541 1.00 41.97 258 SER A CA 1
ATOM 1972 C C . SER A 1 258 ? 58.958 -2.102 -8.809 1.00 41.97 258 SER A C 1
ATOM 1974 O O . SER A 1 258 ? 59.485 -2.050 -9.922 1.00 41.97 258 SER A O 1
ATOM 1976 N N . ILE A 1 259 ? 57.634 -2.227 -8.669 1.00 45.69 259 ILE A N 1
ATOM 1977 C CA . ILE A 1 259 ? 56.703 -2.270 -9.809 1.00 45.69 259 ILE A CA 1
ATOM 1978 C C . ILE A 1 259 ? 56.573 -0.890 -10.476 1.00 45.69 259 ILE A C 1
ATOM 1980 O O . ILE A 1 259 ? 56.413 -0.817 -11.695 1.00 45.69 259 ILE A O 1
ATOM 1984 N N . ASN A 1 260 ? 56.700 0.201 -9.714 1.00 42.22 260 ASN A N 1
ATOM 1985 C CA . ASN A 1 260 ? 56.607 1.562 -10.250 1.00 42.22 260 ASN A CA 1
ATOM 1986 C C . ASN A 1 260 ? 57.969 2.176 -10.622 1.00 42.22 260 ASN A C 1
ATOM 1988 O O . ASN A 1 260 ? 58.017 2.982 -11.550 1.00 42.22 260 ASN A O 1
ATOM 1992 N N . THR A 1 261 ? 59.085 1.779 -9.997 1.00 41.81 261 THR A N 1
ATOM 1993 C CA . THR A 1 261 ? 60.425 2.272 -10.384 1.00 41.81 261 THR A CA 1
ATOM 1994 C C . THR A 1 261 ? 60.973 1.638 -11.663 1.00 41.81 261 THR A C 1
ATOM 1996 O O . THR A 1 261 ? 61.731 2.296 -12.374 1.00 41.81 261 THR A O 1
ATOM 1999 N N . LYS A 1 262 ? 60.503 0.445 -12.067 1.00 42.62 262 LYS A N 1
ATOM 2000 C CA . LYS A 1 262 ? 60.808 -0.133 -13.397 1.00 42.62 262 LYS A CA 1
ATOM 2001 C C . LYS A 1 262 ? 60.327 0.720 -14.580 1.00 42.62 262 LYS A C 1
ATOM 2003 O O . LYS A 1 262 ? 60.757 0.489 -15.702 1.00 42.62 262 LYS A O 1
ATOM 2008 N N . LYS A 1 263 ? 59.421 1.679 -14.352 1.00 43.31 263 LYS A N 1
ATOM 2009 C CA . LYS A 1 263 ? 58.923 2.607 -15.382 1.00 43.31 263 LYS A CA 1
ATOM 2010 C C . LYS A 1 263 ? 59.649 3.955 -15.415 1.00 43.31 263 LYS A C 1
ATOM 2012 O O . LYS A 1 263 ? 59.318 4.767 -16.273 1.00 43.31 263 LYS A O 1
ATOM 2017 N N . ILE A 1 264 ? 60.589 4.205 -14.499 1.00 43.75 264 ILE A N 1
ATOM 2018 C CA . ILE A 1 264 ? 61.268 5.506 -14.373 1.00 43.75 264 ILE A CA 1
ATOM 2019 C C . ILE A 1 264 ? 62.774 5.410 -14.678 1.00 43.75 264 ILE A C 1
ATOM 2021 O O . ILE A 1 264 ? 63.341 6.385 -15.159 1.00 43.75 264 ILE A O 1
ATOM 2025 N N . ALA A 1 265 ? 63.416 4.251 -14.505 1.00 40.97 265 ALA A N 1
ATOM 2026 C CA . ALA A 1 265 ? 64.780 4.032 -14.989 1.00 40.97 265 ALA A CA 1
ATOM 2027 C C . ALA A 1 265 ? 64.744 3.374 -16.378 1.00 40.97 265 ALA A C 1
ATOM 2029 O O . ALA A 1 265 ? 64.033 2.389 -16.573 1.00 40.97 265 ALA A O 1
ATOM 2030 N N . GLY A 1 266 ? 65.467 3.944 -17.345 1.00 39.28 266 GLY A N 1
ATOM 2031 C CA . GLY A 1 266 ? 65.609 3.415 -18.707 1.00 39.28 266 GLY A CA 1
ATOM 2032 C C . GLY A 1 266 ? 66.199 1.991 -18.774 1.00 39.28 266 GLY A C 1
ATOM 2033 O O . GLY A 1 266 ? 66.403 1.353 -17.743 1.00 39.28 266 GLY A O 1
ATOM 2034 N N . PRO A 1 267 ? 66.489 1.463 -19.980 1.00 39.06 267 PRO A N 1
ATOM 2035 C CA . PRO A 1 267 ? 66.542 0.019 -20.234 1.00 39.06 267 PRO A CA 1
ATOM 2036 C C . PRO A 1 267 ? 67.681 -0.779 -19.571 1.00 39.06 267 PRO A C 1
ATOM 2038 O O . PRO A 1 267 ? 67.714 -1.990 -19.756 1.00 39.06 267 PRO A O 1
ATOM 2041 N N . GLU A 1 268 ? 68.601 -0.171 -18.817 1.00 44.78 268 GLU A N 1
ATOM 2042 C CA . GLU A 1 268 ? 69.876 -0.818 -18.444 1.00 44.78 268 GLU A CA 1
ATOM 2043 C C . GLU A 1 268 ? 70.157 -0.961 -16.933 1.00 44.78 268 GLU A C 1
ATOM 2045 O O . GLU A 1 268 ? 71.264 -1.309 -16.540 1.00 44.78 268 GLU A O 1
ATOM 2050 N N . GLY A 1 269 ? 69.178 -0.764 -16.045 1.00 38.88 269 GLY A N 1
ATOM 2051 C CA . GLY A 1 269 ? 69.396 -0.923 -14.597 1.00 38.88 269 GLY A CA 1
ATOM 2052 C C . GLY A 1 269 ? 69.063 -2.321 -14.061 1.00 38.88 269 GLY A C 1
ATOM 2053 O O . GLY A 1 269 ? 67.898 -2.610 -13.773 1.00 38.88 269 GLY A O 1
ATOM 2054 N N . THR A 1 270 ? 70.061 -3.189 -13.872 1.00 38.31 270 THR A N 1
ATOM 2055 C CA . THR A 1 270 ? 69.924 -4.445 -13.111 1.00 38.31 270 THR A CA 1
ATOM 2056 C C . THR A 1 270 ? 69.734 -4.137 -11.627 1.00 38.31 270 THR A C 1
ATOM 2058 O O . THR A 1 270 ? 70.578 -3.505 -11.001 1.00 38.31 270 THR A O 1
ATOM 2061 N N . GLY A 1 271 ? 68.601 -4.554 -11.064 1.00 42.94 271 GLY A N 1
ATOM 2062 C CA . GLY A 1 271 ? 68.232 -4.226 -9.691 1.00 42.94 271 GLY A CA 1
ATOM 2063 C C . GLY A 1 271 ? 69.195 -4.778 -8.639 1.00 42.94 271 GLY A C 1
ATOM 2064 O O . GLY A 1 271 ? 69.548 -5.947 -8.697 1.00 42.94 271 GLY A O 1
ATOM 2065 N N . ALA A 1 272 ? 69.535 -3.933 -7.665 1.00 38.06 272 ALA A N 1
ATOM 2066 C CA . ALA A 1 272 ? 69.711 -4.236 -6.235 1.00 38.06 272 ALA A CA 1
ATOM 2067 C C . ALA A 1 272 ? 70.331 -3.044 -5.484 1.00 38.06 272 ALA A C 1
ATOM 2069 O O . ALA A 1 272 ? 70.135 -2.929 -4.276 1.00 38.06 272 ALA A O 1
ATOM 2070 N N . GLU A 1 273 ? 71.002 -2.123 -6.173 1.00 38.56 273 GLU A N 1
ATOM 2071 C CA . GLU A 1 273 ? 71.836 -1.109 -5.525 1.00 38.56 273 GLU A CA 1
ATOM 2072 C C . GLU A 1 273 ? 71.454 0.289 -6.001 1.00 38.56 273 GLU A C 1
ATOM 2074 O O . GLU A 1 273 ? 71.989 0.761 -6.986 1.00 38.56 273 GLU A O 1
ATOM 2079 N N . ASP A 1 274 ? 70.471 0.917 -5.349 1.00 40.19 274 ASP A N 1
ATOM 2080 C CA . ASP A 1 274 ? 70.266 2.378 -5.401 1.00 40.19 274 ASP A CA 1
ATOM 2081 C C . ASP A 1 274 ? 69.262 2.829 -4.322 1.00 40.19 274 ASP A C 1
ATOM 2083 O O . ASP A 1 274 ? 68.325 3.593 -4.541 1.00 40.19 274 ASP A O 1
ATOM 2087 N N . TYR A 1 275 ? 69.433 2.322 -3.097 1.00 43.62 275 TYR A N 1
ATOM 2088 C CA . TYR A 1 275 ? 68.655 2.777 -1.934 1.00 43.62 275 TYR A CA 1
ATOM 2089 C C . TYR A 1 275 ? 69.349 3.906 -1.152 1.00 43.62 275 TYR A C 1
ATOM 2091 O O . TYR A 1 275 ? 68.831 4.348 -0.129 1.00 43.62 275 TYR A O 1
ATOM 2099 N N . ALA A 1 276 ? 70.505 4.385 -1.621 1.00 38.22 276 ALA A N 1
ATOM 2100 C CA . ALA A 1 276 ? 71.309 5.382 -0.918 1.00 38.22 276 ALA A CA 1
ATOM 2101 C C . ALA A 1 276 ? 70.965 6.841 -1.269 1.00 38.22 276 ALA A C 1
ATOM 2103 O O . ALA A 1 276 ? 71.499 7.739 -0.630 1.00 38.22 276 ALA A O 1
ATOM 2104 N N . ASN A 1 277 ? 70.075 7.108 -2.235 1.00 44.94 277 ASN A N 1
ATOM 2105 C CA . ASN A 1 277 ? 69.864 8.473 -2.735 1.00 44.94 277 ASN A CA 1
ATOM 2106 C C . ASN A 1 277 ? 68.385 8.901 -2.769 1.00 44.94 277 ASN A C 1
ATOM 2108 O O . ASN A 1 277 ? 67.828 9.265 -3.803 1.00 44.94 277 ASN A O 1
ATOM 2112 N N . LEU A 1 278 ? 67.737 8.861 -1.601 1.00 46.62 278 LEU A N 1
ATOM 2113 C CA . LEU A 1 278 ? 66.388 9.412 -1.382 1.00 46.62 278 LEU A CA 1
ATOM 2114 C C . LEU A 1 278 ? 66.359 10.949 -1.281 1.00 46.62 278 LEU A C 1
ATOM 2116 O O . LEU A 1 278 ? 65.275 11.526 -1.221 1.00 46.62 278 LEU A O 1
ATOM 2120 N N . ASP A 1 279 ? 67.515 11.611 -1.330 1.00 44.62 279 ASP A N 1
ATOM 2121 C CA . ASP A 1 279 ? 67.626 13.073 -1.236 1.00 44.62 279 ASP A CA 1
ATOM 2122 C C . ASP A 1 279 ? 67.302 13.785 -2.566 1.00 44.62 279 ASP A C 1
ATOM 2124 O O . ASP A 1 279 ? 67.252 15.010 -2.632 1.00 44.62 279 ASP A O 1
ATOM 2128 N N . SER A 1 280 ? 67.033 13.023 -3.633 1.00 51.12 280 SER A N 1
ATOM 2129 C CA . SER A 1 280 ? 66.806 13.532 -4.995 1.00 51.12 280 SER A CA 1
ATOM 2130 C C . SER A 1 280 ? 65.358 13.407 -5.498 1.00 51.12 280 SER A C 1
ATOM 2132 O O . SER A 1 280 ? 65.079 13.647 -6.675 1.00 51.12 280 SER A O 1
ATOM 2134 N N . VAL A 1 281 ? 64.402 13.043 -4.633 1.00 53.56 281 VAL A N 1
ATOM 2135 C CA . VAL A 1 281 ? 62.995 12.881 -5.036 1.00 53.56 281 VAL A CA 1
ATOM 2136 C C . VAL A 1 281 ? 62.316 14.247 -5.186 1.00 53.56 281 VAL A C 1
ATOM 2138 O O . VAL A 1 281 ? 62.044 14.932 -4.205 1.00 53.56 281 VAL A O 1
ATOM 2141 N N . ASP A 1 282 ? 61.974 14.627 -6.420 1.00 56.69 282 ASP A N 1
ATOM 2142 C CA . ASP A 1 282 ? 61.199 15.840 -6.715 1.00 56.69 282 ASP A CA 1
ATOM 2143 C C . ASP A 1 282 ? 59.726 15.676 -6.284 1.00 56.69 282 ASP A C 1
ATOM 2145 O O . ASP A 1 282 ? 58.865 15.179 -7.019 1.00 56.69 282 ASP A O 1
ATOM 2149 N N . ILE A 1 283 ? 59.437 16.110 -5.056 1.00 51.12 283 ILE A N 1
ATOM 2150 C CA . ILE A 1 283 ? 58.136 15.988 -4.377 1.00 51.12 283 ILE A CA 1
ATOM 2151 C C . ILE A 1 283 ? 57.011 16.684 -5.164 1.00 51.12 283 ILE A C 1
ATOM 2153 O O . ILE A 1 283 ? 55.836 16.321 -5.040 1.00 51.12 283 ILE A O 1
ATOM 2157 N N . SER A 1 284 ? 57.342 17.675 -6.001 1.00 52.75 284 SER A N 1
ATOM 2158 C CA . SER A 1 284 ? 56.360 18.442 -6.775 1.00 52.75 284 SER A CA 1
ATOM 2159 C C . SER A 1 284 ? 55.656 17.602 -7.847 1.00 52.75 284 SER A C 1
ATOM 2161 O O . SER A 1 284 ? 54.492 17.857 -8.158 1.00 52.75 284 SER A O 1
ATOM 2163 N N . LYS A 1 285 ? 56.319 16.547 -8.338 1.00 49.34 285 LYS A N 1
ATOM 2164 C CA . LYS A 1 285 ? 55.803 15.624 -9.362 1.00 49.34 285 LYS A CA 1
ATOM 2165 C C . LYS A 1 285 ? 55.011 14.451 -8.784 1.00 49.34 285 LYS A C 1
ATOM 2167 O O . LYS A 1 285 ? 54.462 13.646 -9.536 1.00 49.34 285 LYS A O 1
ATOM 2172 N N . LEU A 1 286 ? 54.921 14.349 -7.457 1.00 53.50 286 LEU A N 1
ATOM 2173 C CA . LEU A 1 286 ? 54.157 13.303 -6.788 1.00 53.50 286 LEU A CA 1
ATOM 2174 C C . LEU A 1 286 ? 52.674 13.683 -6.693 1.00 53.50 286 LEU A C 1
ATOM 2176 O O . LEU A 1 286 ? 52.309 14.773 -6.251 1.00 53.50 286 LEU A O 1
ATOM 2180 N N . GLY A 1 287 ? 51.800 12.741 -7.051 1.00 51.22 287 GLY A N 1
ATOM 2181 C CA . GLY A 1 287 ? 50.379 12.822 -6.714 1.00 51.22 287 GLY A CA 1
ATOM 2182 C C . GLY A 1 287 ? 50.153 12.773 -5.197 1.00 51.22 287 GLY A C 1
ATOM 2183 O O . GLY A 1 287 ? 51.051 12.439 -4.426 1.00 51.22 287 GLY A O 1
ATOM 2184 N N . GLU A 1 288 ? 48.933 13.069 -4.752 1.00 48.38 288 GLU A N 1
ATOM 2185 C CA . GLU A 1 288 ? 48.599 13.237 -3.326 1.00 48.38 288 GLU A CA 1
ATOM 2186 C C . GLU A 1 288 ? 48.974 12.022 -2.451 1.00 48.38 288 GLU A C 1
ATOM 2188 O O . GLU A 1 288 ? 49.463 12.170 -1.333 1.00 48.38 288 GLU A O 1
ATOM 2193 N N . ILE A 1 289 ? 48.807 10.811 -2.992 1.00 49.19 289 ILE A N 1
ATOM 2194 C CA . ILE A 1 289 ? 49.175 9.550 -2.331 1.00 49.19 289 ILE A CA 1
ATOM 2195 C C . ILE A 1 289 ? 50.702 9.402 -2.240 1.00 49.19 289 ILE A C 1
ATOM 2197 O O . ILE A 1 289 ? 51.217 8.987 -1.206 1.00 49.19 289 ILE A O 1
ATOM 2201 N N . GLY A 1 290 ? 51.432 9.797 -3.288 1.00 53.91 290 GLY A N 1
ATOM 2202 C CA . GLY A 1 290 ? 52.897 9.774 -3.307 1.00 53.91 290 GLY A CA 1
ATOM 2203 C C . GLY A 1 290 ? 53.506 10.745 -2.296 1.00 53.91 290 GLY A C 1
ATOM 2204 O O . GLY A 1 290 ? 54.455 10.391 -1.604 1.00 53.91 290 GLY A O 1
ATOM 2205 N N . LYS A 1 291 ? 52.906 11.932 -2.131 1.00 58.91 291 LYS A N 1
ATOM 2206 C CA . LYS A 1 291 ? 53.320 12.905 -1.106 1.00 58.91 291 LYS A CA 1
ATOM 2207 C C . LYS A 1 291 ? 53.114 12.370 0.314 1.00 58.91 291 LYS A C 1
ATOM 2209 O O . LYS A 1 291 ? 54.005 12.506 1.148 1.00 58.91 291 LYS A O 1
ATOM 2214 N N . LYS A 1 292 ? 51.975 11.718 0.583 1.00 56.56 292 LYS A N 1
ATOM 2215 C CA . LYS A 1 292 ? 51.685 11.092 1.889 1.00 56.56 292 LYS A CA 1
ATOM 2216 C C . LYS A 1 292 ? 52.636 9.930 2.186 1.00 56.56 292 LYS A C 1
ATOM 2218 O O . LYS A 1 292 ? 53.137 9.837 3.299 1.00 56.56 292 LYS A O 1
ATOM 2223 N N . ALA A 1 293 ? 52.941 9.096 1.192 1.00 55.22 293 ALA A N 1
ATOM 2224 C CA . ALA A 1 293 ? 53.904 8.004 1.338 1.00 55.22 293 ALA A CA 1
ATOM 2225 C C . ALA A 1 293 ? 55.331 8.511 1.621 1.00 55.22 293 ALA A C 1
ATOM 2227 O O . ALA A 1 293 ? 56.010 7.963 2.485 1.00 55.22 293 ALA A O 1
ATOM 2228 N N . TYR A 1 294 ? 55.760 9.590 0.955 1.00 63.66 294 TYR A N 1
ATOM 2229 C CA . TYR A 1 294 ? 57.055 10.225 1.217 1.00 63.66 294 TYR A CA 1
ATOM 2230 C C . TYR A 1 294 ? 57.149 10.763 2.653 1.00 63.66 294 TYR A C 1
ATOM 2232 O O . TYR A 1 294 ? 58.104 10.455 3.363 1.00 63.66 294 TYR A O 1
ATOM 2240 N N . LEU A 1 295 ? 56.124 11.487 3.115 1.00 59.69 295 LEU A N 1
ATOM 2241 C CA . LEU A 1 295 ? 56.048 12.004 4.487 1.00 59.69 295 LEU A CA 1
ATOM 2242 C C . LEU A 1 295 ? 56.121 10.892 5.541 1.00 59.69 295 LEU A C 1
ATOM 2244 O O . LEU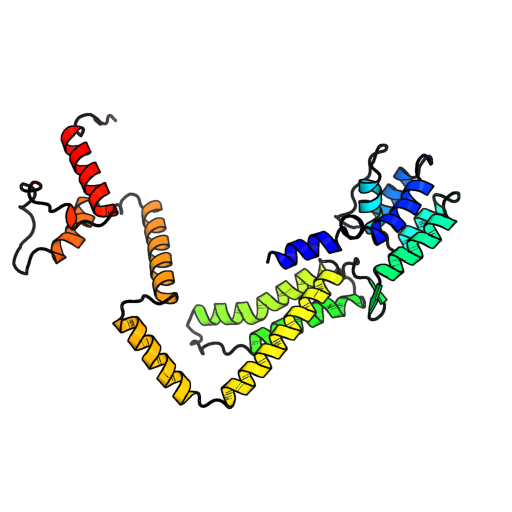 A 1 295 ? 56.858 11.019 6.515 1.00 59.69 295 LEU A O 1
ATOM 2248 N N . VAL A 1 296 ? 55.405 9.785 5.327 1.00 57.59 296 VAL A N 1
ATOM 2249 C CA . VAL A 1 296 ? 55.448 8.620 6.226 1.00 57.59 296 VAL A CA 1
ATOM 2250 C C . VAL A 1 296 ? 56.834 7.972 6.224 1.00 57.59 296 VAL A C 1
ATOM 2252 O O . VAL A 1 296 ? 57.335 7.626 7.288 1.00 57.59 296 VAL A O 1
ATOM 2255 N N . SER A 1 297 ? 57.496 7.876 5.066 1.00 57.12 297 SER A N 1
ATOM 2256 C CA . SER A 1 297 ? 58.847 7.306 4.980 1.00 57.12 297 SER A CA 1
ATOM 2257 C C . SER A 1 297 ? 59.904 8.143 5.710 1.00 57.12 297 SER A C 1
ATOM 2259 O O . SER A 1 297 ? 60.793 7.580 6.344 1.00 57.12 297 SER A O 1
ATOM 2261 N N . GLN A 1 298 ? 59.787 9.476 5.681 1.00 60.19 298 GLN A N 1
ATOM 2262 C CA . GLN A 1 298 ? 60.688 10.364 6.423 1.00 60.19 298 GLN A CA 1
ATOM 2263 C C . GLN A 1 298 ? 60.415 10.301 7.929 1.00 60.19 298 GLN A C 1
ATOM 2265 O O . GLN A 1 298 ? 61.349 10.209 8.722 1.00 60.19 298 GLN A O 1
ATOM 2270 N N . TYR A 1 299 ? 59.140 10.235 8.324 1.00 53.88 299 TYR A N 1
ATOM 2271 C CA . TYR A 1 299 ? 58.753 10.034 9.720 1.00 53.88 299 TYR A CA 1
ATOM 2272 C C . TYR A 1 299 ? 59.298 8.711 10.283 1.00 53.88 299 TYR A C 1
ATOM 2274 O O . TYR A 1 299 ? 59.855 8.684 11.378 1.00 53.88 299 TYR A O 1
ATOM 2282 N N . GLU A 1 300 ? 59.217 7.618 9.520 1.00 52.47 300 GLU A N 1
ATOM 2283 C CA . GLU A 1 300 ? 59.805 6.327 9.900 1.00 52.47 300 GLU A CA 1
ATOM 2284 C C . GLU A 1 300 ? 61.339 6.350 9.918 1.00 52.47 300 GLU A C 1
ATOM 2286 O O . GLU A 1 300 ? 61.938 5.699 10.770 1.00 52.47 300 GLU A O 1
ATOM 2291 N N . LYS A 1 301 ? 61.996 7.117 9.041 1.00 55.75 301 LYS A N 1
ATOM 2292 C CA . LYS A 1 301 ? 63.458 7.293 9.064 1.00 55.75 301 LYS A CA 1
ATOM 2293 C C . LYS A 1 301 ? 63.925 8.017 10.332 1.00 55.75 301 LYS A C 1
ATOM 2295 O O . LYS A 1 301 ? 64.953 7.651 10.893 1.00 55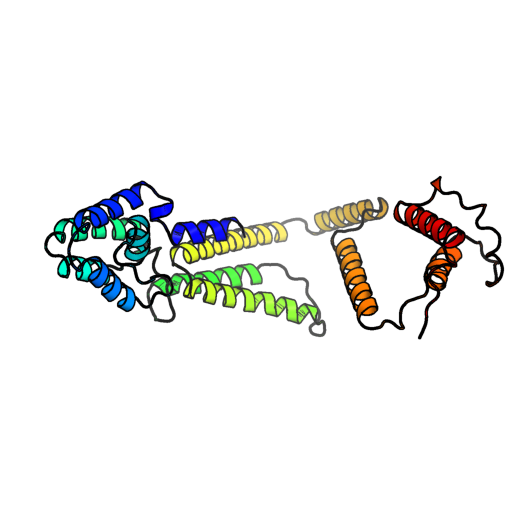.75 301 LYS A O 1
ATOM 2300 N N . GLU A 1 302 ? 63.156 8.995 10.805 1.00 51.78 302 GLU A N 1
ATOM 2301 C CA . GLU A 1 302 ? 63.464 9.755 12.024 1.00 51.78 302 GLU A CA 1
ATOM 2302 C C . GLU A 1 302 ? 63.028 9.043 13.321 1.00 51.78 302 GLU A C 1
ATOM 2304 O O . GLU A 1 302 ? 63.672 9.210 14.353 1.00 51.78 302 GLU A O 1
ATOM 2309 N N . HIS A 1 303 ? 61.956 8.237 13.295 1.00 52.38 303 HIS A N 1
ATOM 2310 C CA . HIS A 1 303 ? 61.313 7.691 14.508 1.00 52.38 303 HIS A CA 1
ATOM 2311 C C . HIS A 1 303 ? 61.307 6.145 14.582 1.00 52.38 303 HIS A C 1
ATOM 2313 O O . HIS A 1 303 ? 60.870 5.558 15.579 1.00 52.38 303 HIS A O 1
ATOM 2319 N N . GLY A 1 304 ? 61.808 5.459 13.550 1.00 49.38 304 GLY A N 1
ATOM 2320 C CA . GLY A 1 304 ? 61.659 4.014 13.319 1.00 49.38 304 GLY A CA 1
ATOM 2321 C C . GLY A 1 304 ? 62.422 3.072 14.252 1.00 49.38 304 GLY A C 1
ATOM 2322 O O . GLY A 1 304 ? 62.241 1.860 14.156 1.00 49.38 304 GLY A O 1
ATOM 2323 N N . HIS A 1 305 ? 63.224 3.575 15.192 1.00 49.25 305 HIS A N 1
ATOM 2324 C CA . HIS A 1 305 ? 63.900 2.727 16.184 1.00 49.25 305 HIS A CA 1
ATOM 2325 C C . HIS A 1 305 ? 63.125 2.500 17.493 1.00 49.25 305 HIS A C 1
ATOM 2327 O O . HIS A 1 305 ? 63.634 1.820 18.378 1.00 49.25 305 HIS A O 1
ATOM 2333 N N . THR A 1 306 ? 61.879 2.973 17.628 1.00 49.84 306 THR A N 1
ATOM 2334 C CA . THR A 1 306 ? 61.123 2.837 18.897 1.00 49.84 306 THR A CA 1
ATOM 2335 C C . THR A 1 306 ? 59.962 1.842 18.897 1.00 49.84 306 THR A C 1
ATOM 2337 O O . THR A 1 306 ? 59.379 1.600 19.951 1.00 49.84 306 THR A O 1
ATOM 2340 N N . ARG A 1 307 ? 59.660 1.155 17.789 1.00 45.06 307 ARG A N 1
ATOM 2341 C CA . ARG A 1 307 ? 58.759 -0.016 17.817 1.00 45.06 307 ARG A CA 1
ATOM 2342 C C . ARG A 1 307 ? 59.550 -1.318 17.794 1.00 45.06 307 ARG A C 1
ATOM 2344 O O . ARG A 1 307 ? 59.453 -2.127 16.877 1.00 45.06 307 ARG A O 1
ATOM 2351 N N . GLY A 1 308 ? 60.343 -1.499 18.849 1.00 37.72 308 GLY A N 1
ATOM 2352 C CA . GLY A 1 308 ? 60.893 -2.795 19.219 1.00 37.72 308 GLY A CA 1
ATOM 2353 C C . GLY A 1 308 ? 59.757 -3.728 19.628 1.00 37.72 308 GLY A C 1
ATOM 2354 O O . GLY A 1 308 ? 59.066 -3.483 20.614 1.00 37.72 308 GLY A O 1
ATOM 2355 N N . GLY A 1 309 ? 59.551 -4.787 18.849 1.00 39.94 309 GLY A N 1
ATOM 2356 C CA . GLY A 1 309 ? 58.706 -5.896 19.264 1.00 39.94 309 GLY A CA 1
ATOM 2357 C C . GLY A 1 309 ? 59.289 -6.606 20.481 1.00 39.94 309 GLY A C 1
ATOM 2358 O O . GLY A 1 309 ? 60.501 -6.587 20.696 1.00 39.94 309 GLY A O 1
ATOM 2359 N N . LYS A 1 310 ? 58.440 -7.311 21.224 1.00 36.97 310 LYS A N 1
ATOM 2360 C CA . LYS A 1 310 ? 58.853 -8.531 21.913 1.00 36.97 310 LYS A CA 1
ATOM 2361 C C . LYS A 1 310 ? 57.747 -9.576 21.806 1.00 36.97 310 LYS A C 1
ATOM 2363 O O . LYS A 1 310 ? 56.569 -9.236 21.791 1.00 36.97 310 LYS A O 1
ATOM 2368 N N . LYS A 1 311 ? 58.245 -10.801 21.633 1.00 36.16 311 LYS A N 1
ATOM 2369 C CA . LYS A 1 311 ? 57.591 -12.103 21.752 1.00 36.16 311 LYS A CA 1
ATOM 2370 C C . LYS A 1 311 ? 56.524 -12.151 22.837 1.00 36.16 311 LYS A C 1
ATOM 2372 O O . LYS A 1 311 ? 56.757 -11.508 23.884 1.00 36.16 311 LYS A O 1
#

InterPro domains:
  IPR001708 Membrane insertase YidC/ALB3/OXA1/COX18 [PTHR12428] (1-217)
  IPR028055 Membrane insertase YidC/Oxa/ALB, C-terminal [PF02096] (1-200)

Organism: NCBI:txid39488